Protein AF-M0BID2-F1 (afdb_monomer_lite)

pLDDT: mean 70.51, std 19.95, range [35.34, 98.06]

Radius of gyration: 43.82 Å; chains: 1; bounding box: 91×120×108 Å

Structure (mmCIF, N/CA/C/O backbone):
data_AF-M0BID2-F1
#
_entry.id   AF-M0BID2-F1
#
loop_
_atom_site.group_PDB
_atom_site.id
_atom_site.type_symbol
_atom_site.label_atom_id
_atom_site.label_alt_id
_atom_site.label_comp_id
_atom_site.label_asym_id
_atom_site.label_entity_id
_atom_site.label_seq_id
_atom_site.pdbx_PDB_ins_code
_atom_site.Cartn_x
_atom_site.Cartn_y
_atom_site.Cartn_z
_atom_site.occupancy
_atom_site.B_iso_or_equiv
_atom_site.auth_seq_id
_atom_site.auth_comp_id
_atom_site.auth_asym_id
_atom_site.auth_atom_id
_atom_site.pdbx_PDB_model_num
ATOM 1 N N . MET A 1 1 ? 35.510 68.808 -9.734 1.00 47.75 1 MET A N 1
ATOM 2 C CA . MET A 1 1 ? 35.632 67.516 -10.436 1.00 47.75 1 MET A CA 1
ATOM 3 C C . MET A 1 1 ? 36.084 66.518 -9.390 1.00 47.75 1 MET A C 1
ATOM 5 O O . MET A 1 1 ? 37.238 66.590 -9.010 1.00 47.75 1 MET A O 1
ATOM 9 N N . GLY A 1 2 ? 35.240 65.717 -8.760 1.00 48.75 2 GLY A N 1
ATOM 10 C CA . GLY A 1 2 ? 33.961 65.147 -9.177 1.00 48.75 2 GLY A CA 1
ATOM 11 C C . GLY A 1 2 ? 34.087 63.667 -8.838 1.00 48.75 2 GLY A C 1
ATOM 12 O O . GLY A 1 2 ? 34.659 62.927 -9.632 1.00 48.75 2 GLY A O 1
ATOM 13 N N . ASP A 1 3 ? 33.707 63.317 -7.610 1.00 59.09 3 ASP A N 1
ATOM 14 C CA . ASP A 1 3 ? 33.754 61.959 -7.073 1.00 59.09 3 ASP A CA 1
ATOM 15 C C . ASP A 1 3 ? 32.914 61.016 -7.947 1.00 59.09 3 ASP A C 1
ATOM 17 O O . ASP A 1 3 ? 31.824 61.408 -8.371 1.00 59.09 3 ASP A O 1
ATOM 21 N N . PRO A 1 4 ? 33.378 59.794 -8.257 1.00 65.88 4 PRO A N 1
ATOM 22 C CA . PRO A 1 4 ? 32.506 58.796 -8.843 1.00 65.88 4 PRO A CA 1
ATOM 23 C C . PRO A 1 4 ? 31.550 58.281 -7.767 1.00 65.88 4 PRO A C 1
ATOM 25 O O . PRO A 1 4 ? 31.947 57.633 -6.797 1.00 65.88 4 PRO A O 1
ATOM 28 N N . ASP A 1 5 ? 30.286 58.622 -7.985 1.00 55.34 5 ASP A N 1
ATOM 29 C CA . ASP A 1 5 ? 29.122 58.218 -7.225 1.00 55.34 5 ASP A CA 1
ATOM 30 C C . ASP A 1 5 ? 29.084 56.716 -6.933 1.00 55.34 5 ASP A C 1
ATOM 32 O O . ASP A 1 5 ? 29.178 55.852 -7.810 1.00 55.34 5 ASP A O 1
ATOM 36 N N . SER A 1 6 ? 28.842 56.449 -5.655 1.00 53.69 6 SER A N 1
ATOM 37 C CA . SER A 1 6 ? 28.082 55.323 -5.142 1.00 53.69 6 SER A CA 1
ATOM 38 C C . SER A 1 6 ? 26.920 54.974 -6.073 1.00 53.69 6 SER A C 1
ATOM 40 O O . SER A 1 6 ? 25.898 55.656 -6.061 1.00 53.69 6 SER A O 1
ATOM 42 N N . ASN A 1 7 ? 27.031 53.882 -6.831 1.00 48.03 7 ASN A N 1
ATOM 43 C CA . ASN A 1 7 ? 25.852 53.265 -7.425 1.00 48.03 7 ASN A CA 1
ATOM 44 C C . ASN A 1 7 ? 25.410 52.083 -6.567 1.00 48.03 7 ASN A C 1
ATOM 46 O O . ASN A 1 7 ? 25.801 50.930 -6.751 1.00 48.03 7 ASN A O 1
ATOM 50 N N . SER A 1 8 ? 24.602 52.441 -5.577 1.00 50.88 8 SER A N 1
ATOM 51 C CA . SER A 1 8 ? 23.722 51.577 -4.814 1.00 50.88 8 SER A CA 1
ATOM 52 C C . SER A 1 8 ? 22.682 50.942 -5.739 1.00 50.88 8 SER A C 1
ATOM 54 O O . SER A 1 8 ? 21.563 51.437 -5.851 1.00 50.88 8 SER A O 1
ATOM 56 N N . ASN A 1 9 ? 23.024 49.822 -6.372 1.00 46.06 9 ASN A N 1
ATOM 57 C CA . ASN A 1 9 ? 22.011 48.907 -6.892 1.00 46.06 9 ASN A CA 1
ATOM 58 C C . ASN A 1 9 ? 21.594 47.960 -5.769 1.00 46.06 9 ASN A C 1
ATOM 60 O O . ASN A 1 9 ? 22.015 46.809 -5.686 1.00 46.06 9 ASN A O 1
ATOM 64 N N . ALA A 1 10 ? 20.757 48.504 -4.886 1.00 48.69 10 ALA A N 1
ATOM 65 C CA . ALA A 1 10 ? 19.809 47.731 -4.108 1.00 48.69 10 ALA A CA 1
ATOM 66 C C . ALA A 1 10 ? 18.737 47.215 -5.078 1.00 48.69 10 ALA A C 1
ATOM 68 O O . ALA A 1 10 ? 17.671 47.815 -5.210 1.00 48.69 10 ALA A O 1
ATOM 69 N N . ASP A 1 11 ? 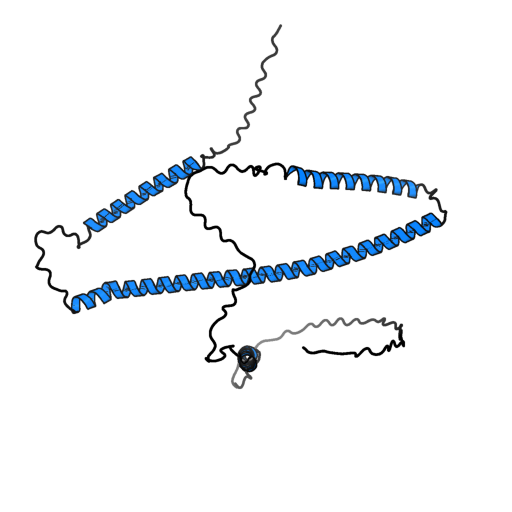19.042 46.134 -5.799 1.00 43.19 11 ASP A N 1
ATOM 70 C CA . ASP A 1 11 ? 17.991 45.379 -6.467 1.00 43.19 11 ASP A CA 1
ATOM 71 C C . ASP A 1 11 ? 17.292 44.523 -5.416 1.00 43.19 11 ASP A C 1
ATOM 73 O O . ASP A 1 11 ? 17.837 43.585 -4.825 1.00 43.19 11 ASP A O 1
ATOM 77 N N . SER A 1 12 ? 16.079 44.964 -5.130 1.00 45.56 12 SER A N 1
ATOM 78 C CA . SER A 1 12 ? 15.152 44.356 -4.207 1.00 45.56 12 SER A CA 1
ATOM 79 C C . SER A 1 12 ? 14.603 43.097 -4.865 1.00 45.56 12 SER A C 1
ATOM 81 O O . SER A 1 12 ? 13.491 43.093 -5.389 1.00 45.56 12 SER A O 1
ATOM 83 N N . SER A 1 13 ? 15.355 41.998 -4.784 1.00 41.47 13 SER A N 1
ATOM 84 C CA . SER A 1 13 ? 14.756 40.668 -4.877 1.00 41.47 13 SER A CA 1
ATOM 85 C C . SER A 1 13 ? 13.949 40.426 -3.600 1.00 41.47 13 SER A C 1
ATOM 87 O O . SER A 1 13 ? 14.356 39.748 -2.661 1.00 41.47 13 SER A O 1
ATOM 89 N N . SER A 1 14 ? 12.765 41.039 -3.549 1.00 41.25 14 SER A N 1
ATOM 90 C CA . SER A 1 14 ? 11.708 40.681 -2.611 1.00 41.25 14 SER A CA 1
ATOM 91 C C . SER A 1 14 ? 11.145 39.328 -3.053 1.00 41.25 14 SER A C 1
ATOM 93 O O . SER A 1 14 ? 10.041 39.208 -3.574 1.00 41.25 14 SER A O 1
ATOM 95 N N . GLY A 1 15 ? 11.968 38.290 -2.902 1.00 41.06 15 GLY A N 1
ATOM 96 C CA . GLY A 1 15 ? 11.479 36.938 -2.759 1.00 41.06 15 GLY A CA 1
ATOM 97 C C . GLY A 1 15 ? 10.698 36.929 -1.460 1.00 41.06 15 GLY A C 1
ATOM 98 O O . GLY A 1 15 ? 11.277 37.048 -0.383 1.00 41.06 15 GLY A O 1
ATOM 99 N N . SER A 1 16 ? 9.376 36.849 -1.576 1.00 42.34 16 SER A N 1
ATOM 100 C CA . SER A 1 16 ? 8.472 36.498 -0.489 1.00 42.34 16 SER A CA 1
ATOM 101 C C . SER A 1 16 ? 8.815 35.075 -0.031 1.00 42.34 16 SER A C 1
ATOM 103 O O . SER A 1 16 ? 8.146 34.103 -0.362 1.00 42.34 16 SER A O 1
ATOM 105 N N . GLY A 1 17 ? 9.937 34.941 0.672 1.00 45.16 17 GLY A N 1
ATOM 106 C CA . GLY A 1 17 ? 10.181 33.829 1.560 1.00 45.16 17 GLY A CA 1
ATOM 107 C C . GLY A 1 17 ? 9.286 34.083 2.753 1.00 45.16 17 GLY A C 1
ATOM 108 O O . GLY A 1 17 ? 9.551 34.993 3.539 1.00 45.16 17 GLY A O 1
ATOM 109 N N . ALA A 1 18 ? 8.196 33.323 2.853 1.00 56.16 18 ALA A N 1
ATOM 110 C CA . ALA A 1 18 ? 7.528 33.127 4.128 1.00 56.16 18 ALA A CA 1
ATOM 111 C C . ALA A 1 18 ? 8.614 32.937 5.204 1.00 56.16 18 ALA A C 1
ATOM 113 O O . ALA A 1 18 ? 9.602 32.249 4.907 1.00 56.16 18 ALA A O 1
ATOM 114 N N . PRO A 1 19 ? 8.495 33.551 6.399 1.00 58.88 19 PRO A N 1
ATOM 115 C CA . PRO A 1 19 ? 9.372 33.170 7.491 1.00 58.88 19 PRO A CA 1
ATOM 116 C C . PRO A 1 19 ? 9.226 31.657 7.603 1.00 58.88 19 PRO A C 1
ATOM 118 O O . PRO A 1 19 ? 8.131 31.147 7.835 1.00 58.88 19 PRO A O 1
ATOM 121 N N . ARG A 1 20 ? 10.300 30.932 7.288 1.00 55.47 20 ARG A N 1
ATOM 122 C CA . ARG A 1 20 ? 10.398 29.533 7.663 1.00 55.47 20 ARG A CA 1
ATOM 123 C C . ARG A 1 20 ? 10.482 29.623 9.174 1.00 55.47 20 ARG A C 1
ATOM 125 O O . ARG A 1 20 ? 11.555 29.929 9.681 1.00 55.47 20 ARG A O 1
ATOM 132 N N . SER A 1 21 ? 9.331 29.553 9.842 1.00 63.50 21 SER A N 1
ATOM 133 C CA . SER A 1 21 ? 9.290 29.352 11.280 1.00 63.50 21 SER A CA 1
ATOM 134 C C . SER A 1 21 ? 10.258 28.218 11.560 1.00 63.50 21 SER A C 1
ATOM 136 O O . SER A 1 21 ? 10.228 27.197 10.861 1.00 63.50 21 SER A O 1
ATOM 138 N N . ASP A 1 22 ? 11.194 28.442 12.477 1.00 74.12 22 ASP A N 1
ATOM 139 C CA . ASP A 1 22 ? 12.110 27.380 12.844 1.00 74.12 22 ASP A CA 1
ATOM 140 C C . ASP A 1 22 ? 11.248 26.186 13.283 1.00 74.12 22 ASP A C 1
ATOM 142 O O . ASP A 1 22 ? 10.280 26.377 14.029 1.00 74.12 22 ASP A O 1
ATOM 146 N N . PRO A 1 23 ? 11.538 24.962 12.814 1.00 74.69 23 PRO A N 1
ATOM 147 C CA . PRO A 1 23 ? 10.722 23.791 13.138 1.00 74.69 23 PRO A CA 1
ATOM 148 C C . PRO A 1 23 ? 10.583 23.593 14.657 1.00 74.69 23 PRO A C 1
ATOM 150 O O . PRO A 1 23 ? 9.583 23.054 15.128 1.00 74.69 23 PRO A O 1
ATOM 153 N N . ASP A 1 24 ? 11.547 24.103 15.425 1.00 77.12 24 ASP A N 1
ATOM 154 C CA . ASP A 1 24 ? 11.538 24.127 16.884 1.00 77.12 24 ASP A CA 1
ATOM 155 C C . ASP A 1 24 ? 10.507 25.110 17.475 1.00 77.12 24 ASP A C 1
ATOM 157 O O . ASP A 1 24 ? 9.926 24.828 18.524 1.00 77.12 24 ASP A O 1
ATOM 161 N N . GLU A 1 25 ? 10.233 26.245 16.822 1.00 82.62 25 GLU A N 1
ATOM 162 C CA . GLU A 1 25 ? 9.224 27.225 17.254 1.00 82.62 25 GLU A CA 1
ATOM 163 C C . GLU A 1 25 ? 7.801 26.740 16.939 1.00 82.62 25 GLU A C 1
ATOM 165 O O . GLU A 1 25 ? 6.896 26.867 17.774 1.00 82.62 25 GLU A O 1
ATOM 170 N N . ASP A 1 26 ? 7.615 26.098 15.784 1.00 80.62 26 ASP A N 1
ATOM 171 C CA . ASP A 1 26 ? 6.353 25.447 15.421 1.00 80.62 26 ASP A CA 1
ATOM 172 C C . ASP A 1 26 ? 6.059 24.261 16.354 1.00 80.62 26 ASP A C 1
ATOM 174 O O . ASP A 1 26 ? 4.939 24.120 16.854 1.00 80.62 26 ASP A O 1
ATOM 178 N N . LEU A 1 27 ? 7.076 23.453 16.683 1.00 84.50 27 LEU A N 1
ATOM 179 C CA . LEU A 1 27 ? 6.959 22.371 17.661 1.00 84.50 27 LEU A CA 1
ATOM 180 C C . LEU A 1 27 ? 6.650 22.909 19.064 1.00 84.50 27 LEU A C 1
ATOM 182 O O . LEU A 1 27 ? 5.758 22.394 19.739 1.00 84.50 27 LEU A O 1
ATOM 186 N N . ALA A 1 28 ? 7.338 23.963 19.509 1.00 89.06 28 ALA A N 1
ATOM 187 C CA . ALA A 1 28 ? 7.071 24.588 20.802 1.00 89.06 28 ALA A CA 1
ATOM 188 C C . ALA A 1 28 ? 5.641 25.149 20.886 1.00 89.06 28 ALA A C 1
ATOM 190 O O . ALA A 1 28 ? 4.999 25.066 21.938 1.00 89.06 28 ALA A O 1
ATOM 191 N N . THR A 1 29 ? 5.125 25.682 19.777 1.00 90.50 29 THR A N 1
ATOM 192 C CA . THR A 1 29 ? 3.750 26.181 19.668 1.00 90.50 29 THR A CA 1
ATOM 193 C C . THR A 1 29 ? 2.740 25.037 19.725 1.00 90.50 29 THR A C 1
ATOM 195 O O . THR A 1 29 ? 1.824 25.087 20.547 1.00 90.50 29 THR A O 1
ATOM 198 N N . ALA A 1 30 ? 2.954 23.965 18.958 1.00 87.38 30 ALA A N 1
ATOM 199 C CA . ALA A 1 30 ? 2.098 22.779 18.970 1.00 87.38 30 ALA A CA 1
ATOM 200 C C . ALA A 1 30 ? 2.069 22.089 20.347 1.00 87.38 30 ALA A C 1
ATOM 202 O O . ALA A 1 30 ? 1.015 21.664 20.817 1.00 87.38 30 ALA A O 1
ATOM 203 N N . VAL A 1 31 ? 3.209 22.021 21.042 1.00 94.25 31 VAL A N 1
ATOM 204 C CA . VAL A 1 31 ? 3.293 21.464 22.403 1.00 94.25 31 VAL A CA 1
ATOM 205 C C . VAL A 1 31 ? 2.557 22.344 23.414 1.00 94.25 31 VAL A C 1
ATOM 207 O O . VAL A 1 31 ? 1.898 21.823 24.319 1.00 94.25 31 VAL A O 1
ATOM 210 N N . ARG A 1 32 ? 2.631 23.673 23.276 1.00 93.81 32 ARG A N 1
ATOM 211 C CA . ARG A 1 32 ? 1.887 24.598 24.140 1.00 93.81 32 ARG A CA 1
ATOM 212 C C . ARG A 1 32 ? 0.380 24.464 23.924 1.00 93.81 32 ARG A C 1
ATOM 214 O O . ARG A 1 32 ? -0.349 24.353 24.902 1.00 93.81 32 ARG A O 1
ATOM 221 N N . GLU A 1 33 ? -0.066 24.384 22.675 1.00 94.06 33 GLU A N 1
ATOM 222 C CA . GLU A 1 33 ? -1.474 24.159 22.328 1.00 94.06 33 GLU A CA 1
ATOM 223 C C . GLU A 1 33 ? -1.979 22.795 22.830 1.00 94.06 33 GLU A C 1
ATOM 225 O O . GLU A 1 33 ? -3.068 22.691 23.397 1.00 94.06 33 GLU A O 1
ATOM 230 N N . LEU A 1 34 ? -1.160 21.746 22.722 1.00 93.12 34 LEU A N 1
ATOM 231 C CA . LEU A 1 34 ? -1.483 20.436 23.286 1.00 93.12 34 LEU A CA 1
ATOM 232 C C . LEU A 1 34 ? -1.582 20.482 24.819 1.00 93.12 34 LEU A C 1
ATOM 234 O O . LEU A 1 34 ? -2.456 19.857 25.413 1.00 93.12 34 LEU A O 1
ATOM 238 N N . THR A 1 35 ? -0.702 21.232 25.477 1.00 95.25 35 THR A N 1
ATOM 239 C CA . THR A 1 35 ? -0.739 21.374 26.938 1.00 95.25 35 THR A CA 1
ATOM 240 C C . THR A 1 35 ? -1.992 22.130 27.383 1.00 95.25 35 THR A C 1
ATOM 242 O O . THR A 1 35 ? -2.660 21.690 28.318 1.00 95.25 35 THR A O 1
ATOM 245 N N . ASP A 1 36 ? -2.358 23.204 26.678 1.00 96.12 36 ASP A N 1
ATOM 246 C CA . ASP A 1 36 ? -3.576 23.974 26.950 1.00 96.12 36 ASP A CA 1
ATOM 247 C C . ASP A 1 36 ? -4.841 23.139 26.713 1.00 96.12 36 ASP A C 1
ATOM 249 O O . ASP A 1 36 ? -5.760 23.156 27.533 1.00 96.12 36 ASP A O 1
ATOM 253 N N . THR A 1 37 ? -4.888 22.351 25.636 1.00 95.12 37 THR A N 1
ATOM 254 C CA . THR A 1 37 ? -6.024 21.455 25.361 1.00 95.12 37 THR A CA 1
ATOM 255 C C . THR A 1 37 ? -6.126 20.320 26.377 1.00 95.12 37 THR A C 1
ATOM 257 O O . THR A 1 37 ? -7.229 19.995 26.811 1.00 95.12 37 THR A O 1
ATOM 260 N N . ILE A 1 38 ? -5.005 19.749 26.828 1.00 95.44 38 ILE A N 1
ATOM 261 C CA . ILE A 1 38 ? -5.004 18.751 27.907 1.00 95.44 38 ILE A CA 1
ATOM 262 C C . ILE A 1 38 ? -5.485 19.368 29.224 1.00 95.44 38 ILE A C 1
ATOM 264 O O . ILE A 1 38 ? -6.250 18.724 29.941 1.00 95.44 38 ILE A O 1
ATOM 268 N N . GLU A 1 39 ? -5.072 20.590 29.559 1.00 93.94 39 GLU A N 1
ATOM 269 C CA . GLU A 1 39 ? -5.521 21.259 30.784 1.00 93.94 39 GLU A CA 1
ATOM 270 C C . GLU A 1 39 ? -7.015 21.606 30.719 1.00 93.94 39 GLU A C 1
ATOM 272 O O . GLU A 1 39 ? -7.742 21.386 31.689 1.00 93.94 39 GLU A O 1
ATOM 277 N N . LEU A 1 40 ? -7.502 22.038 29.552 1.00 94.94 40 LEU A N 1
ATOM 278 C CA . LEU A 1 40 ? -8.925 22.255 29.298 1.00 94.94 40 LEU A CA 1
ATOM 279 C C . LEU A 1 40 ? -9.730 20.957 29.471 1.00 94.94 40 LEU A C 1
ATOM 281 O O . LEU A 1 40 ? -10.716 20.939 30.206 1.00 94.94 40 LEU A O 1
ATOM 285 N N . LEU A 1 41 ? -9.274 19.855 28.866 1.00 91.94 41 LEU A N 1
ATOM 286 C CA . LEU A 1 41 ? -9.918 18.544 28.990 1.00 91.94 41 LEU A CA 1
ATOM 287 C C . LEU A 1 41 ? -9.857 18.002 30.424 1.00 91.94 41 LEU A C 1
ATOM 289 O O . LEU A 1 41 ? -10.811 17.384 30.891 1.00 91.94 41 LEU A O 1
ATOM 293 N N . ARG A 1 42 ? -8.769 18.249 31.164 1.00 87.69 42 ARG A N 1
ATOM 294 C CA . ARG A 1 42 ? -8.671 17.909 32.594 1.00 87.69 42 ARG A CA 1
ATOM 295 C C . ARG A 1 42 ? -9.640 18.718 33.438 1.00 87.69 42 ARG A C 1
ATOM 297 O O . ARG A 1 42 ? -10.218 18.172 34.375 1.00 87.69 42 ARG A O 1
ATOM 304 N N . GLN A 1 43 ? -9.814 19.998 33.130 1.00 91.00 43 GLN A N 1
ATOM 305 C CA . GLN A 1 43 ? -10.746 20.863 33.838 1.00 91.00 43 GLN A CA 1
ATOM 306 C C . GLN A 1 43 ? -12.196 20.445 33.572 1.00 91.00 43 GLN A C 1
ATOM 308 O O . GLN A 1 43 ? -12.977 20.340 34.517 1.00 91.00 43 GLN A O 1
ATOM 313 N N . GLU A 1 44 ? -12.523 20.109 32.325 1.00 88.12 44 GLU A N 1
ATOM 314 C CA . GLU A 1 44 ? -13.825 19.564 31.938 1.00 88.12 44 GLU A CA 1
ATOM 315 C C . GLU A 1 44 ? -14.089 18.204 32.602 1.00 88.12 44 GLU A C 1
ATOM 317 O O . GLU A 1 44 ? -15.157 17.984 33.178 1.00 88.12 44 GLU A O 1
ATOM 322 N N . LEU A 1 45 ? -13.088 17.318 32.629 1.00 84.50 45 LEU A N 1
ATOM 323 C CA . LEU A 1 45 ? -13.187 16.034 33.318 1.00 84.50 45 LEU A CA 1
ATOM 324 C C . LEU A 1 45 ? -13.374 16.225 34.832 1.00 84.50 45 LEU A C 1
ATOM 326 O O . LEU A 1 45 ? -14.270 15.620 35.416 1.00 84.50 45 LEU A O 1
ATOM 330 N N . ALA A 1 46 ? -12.614 17.119 35.468 1.00 77.62 46 ALA A N 1
ATOM 331 C CA . ALA A 1 46 ? -12.751 17.424 36.892 1.00 77.62 46 ALA A CA 1
ATOM 332 C C . ALA A 1 46 ? -14.110 18.061 37.230 1.00 77.62 46 ALA A C 1
ATOM 334 O O . ALA A 1 46 ? -14.654 17.831 38.314 1.00 77.62 46 ALA A O 1
ATOM 335 N N . GLU A 1 47 ? -14.681 18.858 36.327 1.00 80.19 47 GLU A N 1
ATOM 336 C CA . GLU A 1 47 ? -16.032 19.396 36.477 1.00 80.19 47 GLU A CA 1
ATOM 337 C C . GLU A 1 47 ? -17.092 18.300 36.308 1.00 80.19 47 GLU A C 1
ATOM 339 O O . GLU A 1 47 ? -18.022 18.225 37.117 1.00 80.19 47 GLU A O 1
ATOM 344 N N . SER A 1 48 ? -16.912 17.391 35.345 1.00 71.00 48 SER A N 1
ATOM 345 C CA . SER A 1 48 ? -17.776 16.221 35.152 1.00 71.00 48 SER A CA 1
ATOM 346 C C . SER A 1 48 ? -17.754 15.278 36.362 1.00 71.00 48 SER A C 1
ATOM 348 O O . SER A 1 48 ? -18.798 14.785 36.782 1.00 71.00 48 SER A O 1
ATOM 350 N N . GLU A 1 49 ? -16.601 15.112 37.012 1.00 68.81 49 GLU A N 1
ATOM 351 C CA . GLU A 1 49 ? -16.436 14.281 38.205 1.00 68.81 49 GLU A CA 1
ATOM 352 C C . GLU A 1 49 ? -17.053 14.942 39.449 1.00 68.81 49 GLU A C 1
ATOM 354 O O . GLU A 1 49 ? -17.667 14.274 40.283 1.00 68.81 49 GLU A O 1
ATOM 359 N N . ARG A 1 50 ? -17.002 16.279 39.539 1.00 66.25 50 ARG A N 1
ATOM 360 C CA . ARG A 1 50 ? -17.731 17.051 40.563 1.00 66.25 50 ARG A CA 1
ATOM 361 C C . ARG A 1 50 ? -19.245 17.025 40.357 1.00 66.25 50 ARG A C 1
ATOM 363 O O . ARG A 1 50 ? -19.980 17.093 41.341 1.00 66.25 50 ARG A O 1
ATOM 370 N N . ARG A 1 51 ? -19.709 16.950 39.105 1.00 60.78 51 ARG A N 1
ATOM 371 C CA . ARG A 1 51 ? -21.130 16.820 38.737 1.00 60.78 51 ARG A CA 1
ATOM 372 C C . ARG A 1 51 ? -21.627 15.387 38.675 1.00 60.78 51 ARG A C 1
ATOM 374 O O . ARG A 1 51 ? -22.838 15.185 38.588 1.00 60.78 51 ARG A O 1
ATOM 381 N N . SER A 1 52 ? -20.726 14.414 38.763 1.00 51.91 52 SER A N 1
ATOM 382 C CA . SER A 1 52 ? -21.090 13.015 38.880 1.00 51.91 52 SER A CA 1
ATOM 383 C C . SER A 1 52 ? -21.972 12.842 40.121 1.00 51.91 52 SER A C 1
ATOM 385 O O . SER A 1 52 ? -21.571 13.241 41.222 1.00 51.91 52 SER A O 1
ATOM 387 N N . PRO A 1 53 ? -23.159 12.221 39.994 1.00 55.84 53 PRO A N 1
ATOM 388 C CA . PRO A 1 53 ? -24.044 11.941 41.126 1.00 55.84 53 PRO A CA 1
ATOM 389 C C . PRO A 1 53 ? -23.413 10.992 42.166 1.00 55.84 53 PRO A C 1
ATOM 391 O O . PRO A 1 53 ? -24.024 10.709 43.194 1.00 55.84 53 PRO A O 1
ATOM 394 N N . PHE A 1 54 ? -22.184 10.525 41.919 1.00 52.22 54 PHE A N 1
ATOM 395 C CA . PHE A 1 54 ? -21.391 9.657 42.782 1.00 52.22 54 PHE A CA 1
ATOM 396 C C . PHE A 1 54 ? -20.304 10.379 43.602 1.00 52.22 54 PHE A C 1
ATOM 398 O O . PHE A 1 54 ? -19.551 9.712 44.314 1.00 52.22 54 PHE A O 1
ATOM 405 N N . SER A 1 55 ? -20.212 11.716 43.563 1.00 48.66 55 SER A N 1
ATOM 406 C CA . SER A 1 55 ? -19.259 12.461 44.403 1.00 48.66 55 SER A CA 1
ATOM 407 C C . SER A 1 55 ? -19.566 12.273 45.907 1.00 48.66 55 SER A C 1
ATOM 409 O O . SER A 1 55 ? -20.668 12.603 46.358 1.00 48.66 55 SER A O 1
ATOM 411 N N . PRO A 1 56 ? -18.629 11.758 46.736 1.00 49.41 56 PRO A N 1
ATOM 412 C CA . PRO A 1 56 ? -18.875 11.406 48.136 1.00 49.41 56 PRO A CA 1
ATOM 413 C C . PRO A 1 56 ? -18.802 12.619 49.082 1.00 49.41 56 PRO A C 1
ATOM 415 O O . PRO A 1 56 ? -18.235 12.540 50.170 1.00 49.41 56 PRO A O 1
ATOM 418 N N . ALA A 1 57 ? -19.394 13.749 48.699 1.00 52.69 57 ALA A N 1
ATOM 419 C CA . ALA A 1 57 ? -19.563 14.913 49.565 1.00 52.69 57 ALA A CA 1
ATOM 420 C C . ALA A 1 57 ? -20.990 14.941 50.139 1.00 52.69 57 ALA A C 1
ATOM 422 O O . ALA A 1 57 ? -21.803 15.806 49.828 1.00 52.69 57 ALA A O 1
ATOM 423 N N . SER A 1 58 ? -21.324 13.957 50.975 1.00 53.59 58 SER A N 1
ATOM 424 C CA . SER A 1 58 ? -22.538 13.992 51.799 1.00 53.59 58 SER A CA 1
ATOM 425 C C . SER A 1 58 ? -22.290 13.327 53.155 1.00 53.59 58 SER A C 1
ATOM 427 O O . SER A 1 58 ? -21.939 12.145 53.202 1.00 53.59 58 SER A O 1
ATOM 429 N N . PRO A 1 59 ? -22.486 14.041 54.280 1.00 55.31 59 PRO A N 1
ATOM 430 C CA . PRO A 1 59 ? -22.369 13.476 55.616 1.00 55.31 59 PRO A CA 1
ATOM 431 C C . PRO A 1 59 ? -23.656 12.718 55.973 1.00 55.31 59 PRO A C 1
ATOM 433 O O . PRO A 1 59 ? -24.445 13.157 56.802 1.00 55.31 59 PRO A O 1
ATOM 436 N N . SER A 1 60 ? -23.904 11.593 55.302 1.00 56.75 60 SER A N 1
ATOM 437 C CA . SER A 1 60 ? -24.834 10.533 55.729 1.00 56.75 60 SER A CA 1
ATOM 438 C C . SER A 1 60 ? -24.726 9.357 54.766 1.00 56.75 60 SER A C 1
ATOM 440 O O . SER A 1 60 ? -25.604 9.114 53.942 1.00 56.75 60 SER A O 1
ATOM 442 N N . ARG A 1 61 ? -23.618 8.615 54.848 1.00 60.00 61 ARG A N 1
ATOM 443 C CA . ARG A 1 61 ? -23.554 7.287 54.236 1.00 60.00 61 ARG A CA 1
ATOM 444 C C . ARG A 1 61 ? -24.420 6.347 55.086 1.00 60.00 61 ARG A C 1
ATOM 446 O O . ARG A 1 61 ? -24.094 6.165 56.262 1.00 60.00 61 ARG A O 1
ATOM 453 N N . PRO A 1 62 ? -25.496 5.744 54.550 1.00 65.75 62 PRO A N 1
ATOM 454 C CA . PRO A 1 62 ? -26.092 4.587 55.201 1.00 65.75 62 PRO A CA 1
ATOM 455 C C . PRO A 1 62 ? -25.023 3.486 55.322 1.00 65.75 62 PRO A C 1
ATOM 457 O O . PRO A 1 62 ? -24.078 3.464 54.525 1.00 65.75 62 PRO A O 1
ATOM 460 N N . PRO A 1 63 ? -25.118 2.595 56.326 1.00 65.94 63 PRO A N 1
ATOM 461 C CA . PRO A 1 63 ? -24.157 1.510 56.484 1.00 65.94 63 PRO A CA 1
ATOM 462 C C . PRO A 1 63 ? -24.054 0.750 55.163 1.00 65.94 63 PRO A C 1
ATOM 464 O O . PRO A 1 63 ? -25.089 0.409 54.588 1.00 65.94 63 PRO A O 1
ATOM 467 N N . LEU A 1 64 ? -22.820 0.534 54.690 1.00 66.94 64 LEU A N 1
ATOM 468 C CA . LEU A 1 64 ? -22.516 -0.208 53.468 1.00 66.94 64 LEU A CA 1
ATOM 469 C C . LEU A 1 64 ? -23.172 -1.585 53.577 1.00 66.94 64 LEU A C 1
ATOM 471 O O . LEU A 1 64 ? -22.644 -2.495 54.216 1.00 66.94 64 LEU A O 1
ATOM 475 N N . ARG A 1 65 ? -24.377 -1.710 53.021 1.00 74.94 65 ARG A N 1
ATOM 476 C CA . ARG A 1 65 ? -25.025 -3.001 52.875 1.00 74.94 65 ARG A CA 1
ATOM 477 C C . ARG A 1 65 ? -24.319 -3.716 51.733 1.00 74.94 65 ARG A C 1
ATOM 479 O O . ARG A 1 65 ? -24.028 -3.077 50.722 1.00 74.94 65 ARG A O 1
ATOM 486 N N . PRO A 1 66 ? -24.033 -5.016 51.887 1.00 79.38 66 PRO A N 1
ATOM 487 C CA . PRO A 1 66 ? -23.560 -5.802 50.765 1.00 79.38 66 PRO A CA 1
ATOM 488 C C . PRO A 1 66 ? -24.588 -5.697 49.627 1.00 79.38 66 PRO A C 1
ATOM 490 O O . PRO A 1 66 ? -25.792 -5.671 49.915 1.00 79.38 66 PRO A O 1
ATOM 493 N N . PRO A 1 67 ? -24.130 -5.601 48.369 1.00 75.50 67 PRO A N 1
ATOM 494 C CA . PRO A 1 67 ? -25.015 -5.441 47.228 1.00 75.50 67 PRO A CA 1
ATOM 495 C C . PRO A 1 67 ? -25.997 -6.606 47.174 1.00 75.50 67 PRO A C 1
ATOM 497 O O . PRO A 1 67 ? -25.642 -7.769 47.397 1.00 75.50 67 PRO A O 1
ATOM 500 N N . SER A 1 68 ? -27.255 -6.293 46.902 1.00 86.19 68 SER A N 1
ATOM 501 C CA . SER A 1 68 ? -28.258 -7.318 46.673 1.00 86.19 68 SER A CA 1
ATOM 502 C C . SER A 1 68 ? -27.977 -8.026 45.339 1.00 86.19 68 SER A C 1
ATOM 504 O O . SER A 1 68 ? -27.502 -7.400 44.390 1.00 86.19 68 SER A O 1
ATOM 506 N N . PRO A 1 69 ? -28.315 -9.320 45.196 1.00 83.94 69 PRO A N 1
ATOM 507 C CA . PRO A 1 69 ? -28.124 -10.046 43.937 1.00 83.94 69 PRO A CA 1
ATOM 508 C C . PRO A 1 69 ? -28.794 -9.369 42.729 1.00 83.94 69 PRO A C 1
ATOM 510 O O . PRO A 1 69 ? -28.327 -9.498 41.603 1.00 83.94 69 PRO A O 1
ATOM 513 N N . ARG A 1 70 ? -29.881 -8.618 42.964 1.00 81.81 70 ARG A N 1
ATOM 514 C CA . ARG A 1 70 ? -30.578 -7.847 41.926 1.00 81.81 70 ARG A CA 1
ATOM 515 C C . ARG A 1 70 ? -29.800 -6.611 41.480 1.00 81.81 70 ARG A C 1
ATOM 517 O O . ARG A 1 70 ? -29.856 -6.290 40.303 1.00 81.81 70 ARG A O 1
ATOM 524 N N . GLU A 1 71 ? -29.065 -5.957 42.376 1.00 83.81 71 GLU A N 1
ATOM 525 C CA . GLU A 1 71 ? -28.188 -4.830 42.020 1.00 83.81 71 GLU A CA 1
ATOM 526 C C . GLU A 1 71 ? -26.978 -5.301 41.202 1.00 83.81 71 GLU A C 1
ATOM 528 O O . GLU A 1 71 ? -26.556 -4.600 40.292 1.00 83.81 71 GLU A O 1
ATOM 533 N N . VAL A 1 72 ? -26.466 -6.513 41.451 1.00 84.88 72 VAL A N 1
ATOM 534 C CA . VAL A 1 72 ? -25.396 -7.111 40.626 1.00 84.88 72 VAL A CA 1
ATOM 535 C C . VAL A 1 72 ? -25.900 -7.454 39.218 1.00 84.88 72 VAL A C 1
ATOM 537 O O . VAL A 1 72 ? -25.203 -7.205 38.234 1.00 84.88 72 VAL A O 1
ATOM 540 N N . LEU A 1 73 ? -27.121 -7.988 39.102 1.00 85.06 73 LEU A N 1
ATOM 541 C CA . LEU A 1 73 ? -27.753 -8.231 37.800 1.00 85.06 73 LEU A CA 1
ATOM 542 C C . LEU A 1 73 ? -28.057 -6.925 37.052 1.00 85.06 73 LEU A C 1
ATOM 544 O O . LEU A 1 73 ? -27.791 -6.838 35.861 1.00 85.06 73 LEU A O 1
ATOM 548 N N . ALA A 1 74 ? -28.536 -5.893 37.749 1.00 85.25 74 ALA A N 1
ATOM 549 C CA . ALA A 1 74 ? -28.752 -4.578 37.148 1.00 85.25 74 ALA A CA 1
ATOM 550 C C . ALA A 1 74 ? -27.433 -3.947 36.667 1.00 85.25 74 ALA A C 1
ATOM 552 O O . ALA A 1 74 ? -27.370 -3.445 35.555 1.00 85.25 74 ALA A O 1
ATOM 553 N N . PHE A 1 75 ? -26.356 -4.045 37.453 1.00 87.38 75 PHE A N 1
ATOM 554 C CA . PHE A 1 75 ? -25.035 -3.540 37.063 1.00 87.38 75 PHE A CA 1
ATOM 555 C C . PHE A 1 75 ? -24.443 -4.282 35.858 1.00 87.38 75 PHE A C 1
ATOM 557 O O . PHE A 1 75 ? -23.783 -3.683 35.009 1.00 87.38 75 PHE A O 1
ATOM 564 N N . THR A 1 76 ? -24.645 -5.600 35.783 1.00 89.88 76 THR A N 1
ATOM 565 C CA . THR A 1 76 ? -24.154 -6.379 34.641 1.00 89.88 76 THR A CA 1
ATOM 566 C C . THR A 1 76 ? -24.904 -6.031 33.364 1.00 89.88 76 THR A C 1
ATOM 568 O O . THR A 1 76 ? -24.258 -5.879 32.334 1.00 89.88 76 THR A O 1
ATOM 571 N N . ASP A 1 77 ? -26.214 -5.821 33.444 1.00 91.50 77 ASP A N 1
ATOM 572 C CA . ASP A 1 77 ? -27.032 -5.369 32.316 1.00 91.50 77 ASP A CA 1
ATOM 573 C C . ASP A 1 77 ? -26.694 -3.931 31.884 1.00 91.50 77 ASP A C 1
ATOM 575 O O . ASP A 1 77 ? -26.512 -3.655 30.702 1.00 91.50 77 ASP A O 1
ATOM 579 N N . GLU A 1 78 ? -26.516 -3.020 32.846 1.00 92.88 78 GLU A N 1
ATOM 580 C CA . GLU A 1 78 ? -26.277 -1.599 32.571 1.00 92.88 78 GLU A CA 1
ATOM 581 C C . GLU A 1 78 ? -24.838 -1.301 32.118 1.00 92.88 78 GLU A C 1
ATOM 583 O O . GLU A 1 78 ? -24.627 -0.405 31.302 1.00 92.88 78 GLU A O 1
ATOM 588 N N . PHE A 1 79 ? -23.839 -2.049 32.605 1.00 93.88 79 PHE A N 1
ATOM 589 C CA . PHE A 1 79 ? -22.427 -1.709 32.376 1.00 93.88 79 PHE A CA 1
ATOM 590 C C . PHE A 1 79 ? -21.552 -2.873 31.914 1.00 93.88 79 PHE A C 1
ATOM 592 O O . PHE A 1 79 ? -20.762 -2.699 30.985 1.00 93.88 79 PHE A O 1
ATOM 599 N N . ALA A 1 80 ? -21.655 -4.056 32.531 1.00 93.00 80 ALA A N 1
ATOM 600 C CA . ALA A 1 80 ? -20.718 -5.142 32.221 1.00 93.00 80 ALA A CA 1
ATOM 601 C C . ALA A 1 80 ? -20.946 -5.737 30.824 1.00 93.00 80 ALA A C 1
ATOM 603 O O . ALA A 1 80 ? -19.984 -5.974 30.097 1.00 93.00 80 ALA A O 1
ATOM 604 N N . ILE A 1 81 ? -22.206 -5.956 30.441 1.00 93.88 81 ILE A N 1
ATOM 605 C CA . ILE A 1 81 ? -22.574 -6.477 29.124 1.00 93.88 81 ILE A CA 1
ATOM 606 C C . ILE A 1 81 ? -22.193 -5.464 28.030 1.00 93.88 81 ILE A C 1
ATOM 608 O O . ILE A 1 81 ? -21.456 -5.860 27.126 1.00 93.88 81 ILE A O 1
ATOM 612 N N . PRO A 1 82 ? -22.560 -4.165 28.109 1.00 92.62 82 PRO A N 1
ATOM 613 C CA . PRO A 1 82 ? -22.116 -3.174 27.126 1.00 92.62 82 PRO A CA 1
ATOM 614 C C . PRO A 1 82 ? -20.593 -3.060 27.003 1.00 92.62 82 PRO A C 1
ATOM 616 O O . PRO A 1 82 ? -20.065 -3.001 25.892 1.00 92.62 82 PRO A O 1
ATOM 619 N N . ALA A 1 83 ? -19.864 -3.080 28.122 1.00 94.19 83 ALA A N 1
ATOM 620 C CA . ALA A 1 83 ? -18.404 -3.046 28.099 1.00 94.19 83 ALA A CA 1
ATOM 621 C C . ALA A 1 83 ? -17.812 -4.293 27.422 1.00 94.19 83 ALA A C 1
ATOM 623 O O . ALA A 1 83 ? -16.892 -4.175 26.612 1.00 94.19 83 ALA A O 1
ATOM 624 N N . ALA A 1 84 ? -18.362 -5.479 27.703 1.00 95.00 84 ALA A N 1
ATOM 625 C CA . ALA A 1 84 ? -17.935 -6.720 27.065 1.00 95.00 84 ALA A CA 1
ATOM 626 C C . ALA A 1 84 ? -18.211 -6.712 25.553 1.00 95.00 84 ALA A C 1
ATOM 628 O O . ALA A 1 84 ? -17.334 -7.083 24.776 1.00 95.00 84 ALA A O 1
ATOM 629 N N . ILE A 1 85 ? -19.384 -6.233 25.125 1.00 95.31 85 ILE A N 1
ATOM 630 C CA . ILE A 1 85 ? -19.712 -6.049 23.703 1.00 95.31 85 ILE A CA 1
ATOM 631 C C . ILE A 1 85 ? -18.716 -5.084 23.051 1.00 95.31 85 ILE A C 1
ATOM 633 O O . ILE A 1 85 ? -18.166 -5.392 22.001 1.00 95.31 85 ILE A O 1
ATOM 637 N N . THR A 1 86 ? -18.405 -3.965 23.706 1.00 97.25 86 THR A N 1
ATOM 638 C CA . THR A 1 86 ? -17.457 -2.968 23.183 1.00 97.25 86 THR A CA 1
ATOM 639 C C . THR A 1 86 ? -16.049 -3.550 23.022 1.00 97.25 86 THR A C 1
ATOM 641 O O . THR A 1 86 ? -15.384 -3.320 22.010 1.00 97.25 86 THR A O 1
ATOM 644 N N . ALA A 1 87 ? -15.589 -4.345 23.992 1.00 95.56 87 ALA A N 1
ATOM 645 C CA . ALA A 1 87 ? -14.311 -5.047 23.902 1.00 95.56 87 ALA A CA 1
ATOM 646 C C . ALA A 1 87 ? -14.290 -6.045 22.731 1.00 95.56 87 ALA A C 1
ATOM 648 O O . ALA A 1 87 ? -13.303 -6.121 21.996 1.00 95.56 87 ALA A O 1
ATOM 649 N N . LEU A 1 88 ? -15.392 -6.770 22.516 1.00 96.50 88 LEU A N 1
ATOM 650 C CA . LEU A 1 88 ? -15.539 -7.686 21.387 1.00 96.50 88 LEU A CA 1
ATOM 651 C C . LEU A 1 88 ? -15.548 -6.939 20.048 1.00 96.50 88 LEU A C 1
ATOM 653 O O . LEU A 1 88 ? -14.798 -7.315 19.153 1.00 96.50 88 LEU A O 1
ATOM 657 N N . GLU A 1 89 ? -16.302 -5.852 19.903 1.00 96.81 89 GLU A N 1
ATOM 658 C CA . GLU A 1 89 ? -16.313 -5.043 18.676 1.00 96.81 89 GLU A CA 1
ATOM 659 C C . GLU A 1 89 ? -14.934 -4.457 18.357 1.00 96.81 89 GLU A C 1
ATOM 661 O O . GLU A 1 89 ? -14.506 -4.453 17.202 1.00 96.81 89 GLU A O 1
ATOM 666 N N . SER A 1 90 ? -14.206 -4.003 19.380 1.00 97.25 90 SER A N 1
ATOM 667 C CA . SER A 1 90 ? -12.826 -3.545 19.225 1.00 97.25 90 SER A CA 1
ATOM 668 C C . SER A 1 90 ? -11.914 -4.669 18.734 1.00 97.25 90 SER A C 1
ATOM 670 O O . SER A 1 90 ? -11.115 -4.447 17.823 1.00 97.25 90 SER A O 1
ATOM 672 N N . SER A 1 91 ? -12.072 -5.879 19.280 1.00 95.50 91 SER A N 1
ATOM 673 C CA . SER A 1 91 ? -11.309 -7.046 18.837 1.00 95.50 91 SER A CA 1
ATOM 674 C C . SER A 1 91 ? -11.609 -7.387 17.376 1.00 95.50 91 SER A C 1
ATOM 676 O O . SER A 1 91 ? -10.679 -7.531 16.586 1.00 95.50 91 SER A O 1
ATOM 678 N N . VAL A 1 92 ? -12.885 -7.396 16.975 1.00 98.06 92 VAL A N 1
ATOM 679 C CA . VAL A 1 92 ? -13.298 -7.656 15.589 1.00 98.06 92 VAL A CA 1
ATOM 680 C C . VAL A 1 92 ? -12.698 -6.615 14.647 1.00 98.06 92 VAL A C 1
ATOM 682 O O . VAL A 1 92 ? -12.079 -6.988 13.656 1.00 98.06 92 VAL A O 1
ATOM 685 N N . ARG A 1 93 ? -12.768 -5.321 14.986 1.00 94.56 93 ARG A N 1
ATOM 686 C CA . ARG A 1 93 ? -12.143 -4.262 14.175 1.00 94.56 93 ARG A CA 1
ATOM 687 C C . ARG A 1 93 ? -10.626 -4.416 14.070 1.00 94.56 93 ARG A C 1
ATOM 689 O O . ARG A 1 93 ? -10.063 -4.141 13.013 1.00 94.56 93 ARG A O 1
ATOM 696 N N . ALA A 1 94 ? -9.957 -4.853 15.137 1.00 96.56 94 ALA A N 1
ATOM 697 C CA . ALA A 1 94 ? -8.521 -5.125 15.104 1.00 96.56 94 ALA A CA 1
ATOM 698 C C . ALA A 1 94 ? -8.192 -6.305 14.172 1.00 96.56 94 ALA A C 1
ATOM 700 O O . ALA A 1 94 ? -7.256 -6.221 13.377 1.00 96.56 94 ALA A O 1
ATOM 701 N N . LEU A 1 95 ? -8.993 -7.373 14.217 1.00 97.31 95 LEU A N 1
ATOM 702 C CA . LEU A 1 95 ? -8.881 -8.522 13.316 1.00 97.31 95 LEU A CA 1
ATOM 703 C C . LEU A 1 95 ? -9.162 -8.141 11.853 1.00 97.31 95 LEU A C 1
ATOM 705 O O . LEU A 1 95 ? -8.422 -8.559 10.967 1.00 97.31 95 LEU A O 1
ATOM 709 N N . GLU A 1 96 ? -10.168 -7.312 11.581 1.00 96.38 96 GLU A N 1
ATOM 710 C CA . GLU A 1 96 ? -10.458 -6.797 10.235 1.00 96.38 96 GLU A CA 1
ATOM 711 C C . GLU A 1 96 ? -9.323 -5.912 9.703 1.00 96.38 96 GLU A C 1
ATOM 713 O O . GLU A 1 96 ? -8.915 -6.042 8.546 1.00 96.38 96 GLU A O 1
ATOM 718 N N . ALA A 1 97 ? -8.764 -5.040 10.547 1.00 95.38 97 ALA A N 1
ATOM 719 C CA . ALA A 1 97 ? -7.602 -4.233 10.190 1.00 95.38 97 ALA A CA 1
ATOM 720 C C . ALA A 1 97 ? -6.388 -5.118 9.871 1.00 95.38 97 ALA A C 1
ATOM 722 O O . ALA A 1 97 ? -5.685 -4.875 8.888 1.00 95.38 97 ALA A O 1
ATOM 723 N N . PHE A 1 98 ? -6.181 -6.184 10.646 1.00 94.06 98 PHE A N 1
ATOM 724 C CA . PHE A 1 98 ? -5.134 -7.165 10.389 1.00 94.06 98 PHE A CA 1
ATOM 725 C C . PHE A 1 98 ? -5.350 -7.912 9.065 1.00 94.06 98 PHE A C 1
ATOM 727 O O . PHE A 1 98 ? -4.429 -7.997 8.255 1.00 94.06 98 PHE A O 1
ATOM 734 N N . GLN A 1 99 ? -6.573 -8.373 8.782 1.00 94.94 99 GLN A N 1
ATOM 735 C CA . GLN A 1 99 ? -6.919 -8.989 7.493 1.00 94.94 99 GLN A CA 1
ATOM 736 C C . GLN A 1 99 ? -6.667 -8.033 6.324 1.00 94.94 99 GLN A C 1
ATOM 738 O O . GLN A 1 99 ? -6.120 -8.428 5.294 1.00 94.94 99 GLN A O 1
ATOM 743 N N . ARG A 1 100 ? -7.019 -6.753 6.483 1.00 92.06 100 ARG A N 1
ATOM 744 C CA . ARG A 1 100 ? -6.749 -5.724 5.477 1.00 92.06 100 ARG A CA 1
ATOM 745 C C . ARG A 1 100 ? -5.247 -5.506 5.273 1.00 92.06 100 ARG A C 1
ATOM 747 O O . ARG A 1 100 ? -4.820 -5.355 4.131 1.00 92.06 100 ARG A O 1
ATOM 754 N N . GLY A 1 101 ? -4.457 -5.559 6.344 1.00 94.69 101 GLY A N 1
ATOM 755 C CA . GLY A 1 101 ? -2.994 -5.541 6.287 1.00 94.69 101 GLY A CA 1
ATOM 756 C C . GLY A 1 101 ? -2.412 -6.737 5.525 1.00 94.69 101 GLY A C 1
ATOM 757 O O . GLY A 1 101 ? -1.581 -6.551 4.639 1.00 94.69 101 GLY A O 1
ATOM 758 N N . LEU A 1 102 ? -2.900 -7.955 5.786 1.00 93.38 102 LEU A N 1
ATOM 759 C CA . LEU A 1 102 ? -2.469 -9.157 5.060 1.00 93.38 102 LEU A CA 1
ATOM 760 C C . LEU A 1 102 ? -2.833 -9.109 3.570 1.00 93.38 102 LEU A C 1
ATOM 762 O O . LEU A 1 102 ? -2.021 -9.482 2.724 1.00 93.38 102 LEU A O 1
ATOM 766 N N . ASN A 1 103 ? -4.025 -8.612 3.232 1.00 91.69 103 ASN A N 1
ATOM 767 C CA . ASN A 1 103 ? -4.429 -8.423 1.837 1.00 91.69 103 ASN A CA 1
ATOM 768 C C . ASN A 1 103 ? -3.532 -7.412 1.111 1.00 91.69 103 ASN A C 1
ATOM 770 O O . ASN A 1 103 ? -3.183 -7.629 -0.052 1.00 91.69 103 ASN A O 1
ATOM 774 N N . LEU A 1 104 ? -3.114 -6.343 1.794 1.00 93.50 104 LEU A N 1
ATOM 775 C CA . LEU A 1 104 ? -2.171 -5.376 1.237 1.00 93.50 104 LEU A CA 1
ATOM 776 C C . LEU A 1 104 ? -0.811 -6.028 0.957 1.00 93.50 104 LEU A C 1
ATOM 778 O O . LEU A 1 104 ? -0.308 -5.905 -0.155 1.00 93.50 104 LEU A O 1
ATOM 782 N N . MET A 1 105 ? -0.269 -6.793 1.910 1.00 92.12 105 MET A N 1
ATOM 783 C CA . MET A 1 105 ? 0.998 -7.514 1.720 1.00 92.12 105 MET A CA 1
ATOM 784 C C . MET A 1 105 ? 0.926 -8.542 0.586 1.00 92.12 105 MET A C 1
ATOM 786 O O . MET A 1 105 ? 1.868 -8.678 -0.194 1.00 92.12 105 MET A O 1
ATOM 790 N N . ARG A 1 106 ? -0.196 -9.260 0.453 1.00 87.81 106 ARG A N 1
ATOM 791 C CA . ARG A 1 106 ? -0.402 -10.194 -0.663 1.00 87.81 106 ARG A CA 1
ATOM 792 C C . ARG A 1 106 ? -0.415 -9.463 -2.004 1.00 87.81 106 ARG A C 1
ATOM 794 O O . ARG A 1 106 ? 0.219 -9.926 -2.947 1.00 87.81 106 ARG A O 1
ATOM 801 N N . THR A 1 107 ? -1.096 -8.320 -2.066 1.00 90.06 107 THR A N 1
ATOM 802 C CA . THR A 1 107 ? -1.157 -7.479 -3.270 1.00 90.06 107 THR A CA 1
ATOM 803 C C . THR A 1 107 ? 0.222 -6.931 -3.634 1.00 90.06 107 THR A C 1
ATOM 805 O O . THR A 1 107 ? 0.607 -6.953 -4.798 1.00 90.06 107 THR A O 1
ATOM 808 N N . GLU A 1 108 ? 0.995 -6.484 -2.644 1.00 90.94 108 GLU A N 1
ATOM 809 C CA . GLU A 1 108 ? 2.370 -6.018 -2.839 1.00 90.94 108 GLU A CA 1
ATOM 810 C C . GLU A 1 108 ? 3.267 -7.131 -3.385 1.00 90.94 108 GLU A C 1
ATOM 812 O O . GLU A 1 108 ? 4.015 -6.915 -4.339 1.00 90.94 108 GLU A O 1
ATOM 817 N N . ARG A 1 109 ? 3.160 -8.342 -2.827 1.00 84.75 109 ARG A N 1
ATOM 818 C CA . ARG A 1 109 ? 3.929 -9.494 -3.301 1.00 84.75 109 ARG A CA 1
ATOM 819 C C . ARG A 1 109 ? 3.588 -9.842 -4.746 1.00 84.75 109 ARG A C 1
ATOM 821 O O . ARG A 1 109 ? 4.489 -9.972 -5.561 1.00 84.75 109 ARG A O 1
ATOM 828 N N . GLU A 1 110 ? 2.306 -9.872 -5.090 1.00 88.56 110 GLU A N 1
ATOM 829 C CA . GLU A 1 110 ? 1.867 -10.120 -6.465 1.00 88.56 110 GLU A CA 1
ATOM 830 C C . GLU A 1 110 ? 2.301 -9.001 -7.433 1.00 88.56 110 GLU A C 1
ATOM 832 O O . GLU A 1 110 ? 2.637 -9.253 -8.592 1.00 88.56 110 GLU A O 1
ATOM 837 N N . ALA A 1 111 ? 2.314 -7.742 -6.982 1.00 88.56 111 ALA A N 1
ATOM 838 C CA . ALA A 1 111 ? 2.846 -6.627 -7.762 1.00 88.56 111 ALA A CA 1
ATOM 839 C C . ALA A 1 111 ? 4.358 -6.776 -7.995 1.00 88.56 111 ALA A C 1
ATOM 841 O O . ALA A 1 111 ? 4.829 -6.560 -9.113 1.00 88.56 111 ALA A O 1
ATOM 842 N N . ARG A 1 112 ? 5.107 -7.199 -6.972 1.00 88.50 112 ARG A N 1
ATOM 843 C CA . ARG A 1 112 ? 6.546 -7.469 -7.062 1.00 88.50 112 ARG A CA 1
ATOM 844 C C . ARG A 1 112 ? 6.854 -8.636 -7.994 1.00 88.50 112 ARG A C 1
ATOM 846 O O . ARG A 1 112 ? 7.767 -8.516 -8.804 1.00 88.50 112 ARG A O 1
ATOM 853 N N . ASP A 1 113 ? 6.083 -9.715 -7.928 1.00 90.25 113 ASP A N 1
ATOM 854 C CA . ASP A 1 113 ? 6.262 -10.881 -8.797 1.00 90.25 113 ASP A CA 1
ATOM 855 C C . ASP A 1 113 ? 6.013 -10.506 -10.268 1.00 90.25 113 ASP A C 1
ATOM 857 O O . ASP A 1 113 ? 6.833 -10.813 -11.136 1.00 90.25 113 ASP A O 1
ATOM 861 N N . ARG A 1 114 ? 4.953 -9.730 -10.558 1.00 86.75 114 ARG A N 1
ATOM 862 C CA . ARG A 1 114 ? 4.727 -9.180 -11.910 1.00 86.75 114 ARG A CA 1
ATOM 863 C C . ARG A 1 114 ? 5.854 -8.253 -12.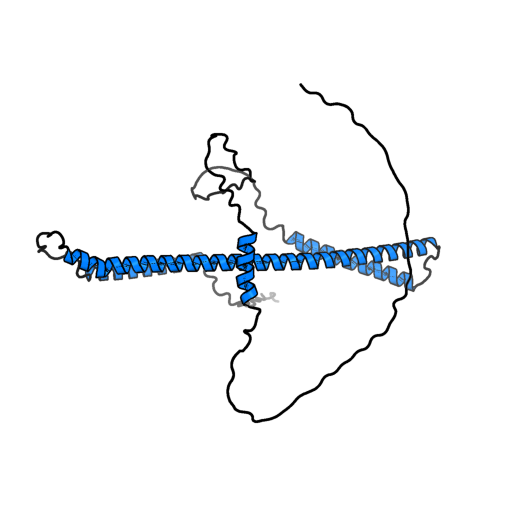359 1.00 86.75 114 ARG A C 1
ATOM 865 O O . ARG A 1 114 ? 6.258 -8.308 -13.518 1.00 86.75 114 ARG A O 1
ATOM 872 N N . ALA A 1 115 ? 6.362 -7.405 -11.465 1.00 89.19 115 ALA A N 1
ATOM 873 C CA . ALA A 1 115 ? 7.482 -6.521 -11.772 1.00 89.19 115 ALA A CA 1
ATOM 874 C C . ALA A 1 115 ? 8.769 -7.311 -12.067 1.00 89.19 115 ALA A C 1
ATOM 876 O O . ALA A 1 115 ? 9.489 -6.962 -12.999 1.00 89.19 115 ALA A O 1
ATOM 877 N N . SER A 1 116 ? 9.028 -8.397 -11.331 1.00 91.50 116 SER A N 1
ATOM 878 C CA . SER A 1 116 ? 10.160 -9.297 -11.576 1.00 91.50 116 SER A CA 1
ATOM 879 C C . SER A 1 116 ? 10.048 -9.972 -12.941 1.00 91.50 116 SER A C 1
ATOM 881 O O . SER A 1 116 ? 10.986 -9.907 -13.729 1.00 91.50 116 SER A O 1
ATOM 883 N N . ALA A 1 117 ? 8.879 -10.526 -13.274 1.00 89.94 117 ALA A N 1
ATOM 884 C CA . ALA A 1 117 ? 8.641 -11.131 -14.585 1.00 89.94 117 ALA A CA 1
ATOM 885 C C . ALA A 1 117 ? 8.807 -10.109 -15.730 1.00 89.94 117 ALA A C 1
ATOM 887 O O . ALA A 1 117 ? 9.421 -10.388 -16.762 1.00 89.94 117 ALA A O 1
ATOM 888 N N . ALA A 1 118 ? 8.318 -8.878 -15.546 1.00 89.00 118 ALA A N 1
ATOM 889 C CA . ALA A 1 118 ? 8.527 -7.801 -16.513 1.00 89.00 118 ALA A CA 1
ATOM 890 C C . ALA A 1 118 ? 10.017 -7.433 -16.660 1.00 89.00 118 ALA A C 1
ATOM 892 O O . ALA A 1 118 ? 10.494 -7.205 -17.776 1.00 89.00 118 ALA A O 1
ATOM 893 N N . ALA A 1 119 ? 10.770 -7.411 -15.557 1.00 91.31 119 ALA A N 1
ATOM 894 C CA . ALA A 1 119 ? 12.206 -7.160 -15.573 1.00 91.31 119 ALA A CA 1
ATOM 895 C C . ALA A 1 119 ? 12.977 -8.280 -16.291 1.00 91.31 119 ALA A C 1
ATOM 897 O O . ALA A 1 119 ? 13.850 -7.981 -17.103 1.00 91.31 119 ALA A O 1
ATOM 898 N N . GLU A 1 120 ? 12.620 -9.546 -16.066 1.00 92.88 120 GLU A N 1
ATOM 899 C CA . GLU A 1 120 ? 13.214 -10.700 -16.753 1.00 92.88 120 GLU A CA 1
ATOM 900 C C . GLU A 1 120 ? 13.008 -10.621 -18.268 1.00 92.88 120 GLU A C 1
ATOM 902 O O . GLU A 1 120 ? 13.984 -10.639 -19.016 1.00 92.88 120 GLU A O 1
ATOM 907 N N . THR A 1 121 ? 11.773 -10.402 -18.732 1.00 92.06 121 THR A N 1
ATOM 908 C CA . THR A 1 121 ? 11.495 -10.271 -20.179 1.00 92.06 121 THR A CA 1
ATOM 909 C C . THR A 1 121 ? 12.201 -9.072 -20.817 1.00 92.06 121 THR A C 1
ATOM 911 O O . THR A 1 121 ? 12.559 -9.098 -21.997 1.00 92.06 121 THR A O 1
ATOM 914 N N . THR A 1 122 ? 12.409 -7.997 -20.055 1.00 93.25 122 THR A N 1
ATOM 915 C CA . THR A 1 122 ? 13.162 -6.824 -20.514 1.00 93.25 122 THR A CA 1
ATOM 916 C C . THR A 1 122 ? 14.657 -7.132 -20.591 1.00 93.25 122 THR A C 1
ATOM 918 O O . THR A 1 122 ? 15.308 -6.761 -21.568 1.00 93.25 122 THR A O 1
ATOM 921 N N . SER A 1 123 ? 15.196 -7.838 -19.596 1.00 92.19 123 SER A N 1
ATOM 922 C CA . SER A 1 123 ? 16.593 -8.281 -19.551 1.00 92.19 123 SER A CA 1
ATOM 923 C C . SER A 1 123 ? 16.925 -9.238 -20.698 1.00 92.19 123 SER A C 1
ATOM 925 O O . SER A 1 123 ? 17.965 -9.099 -21.345 1.00 92.19 123 SER A O 1
ATOM 927 N N . GLU A 1 124 ? 16.017 -10.162 -21.011 1.00 93.44 124 GLU A N 1
ATOM 928 C CA . GLU A 1 124 ? 16.168 -11.095 -22.127 1.00 93.44 124 GLU A CA 1
ATOM 929 C C . GLU A 1 124 ? 16.205 -10.352 -23.468 1.00 93.44 124 GLU A C 1
ATOM 931 O O . GLU A 1 124 ? 17.184 -10.467 -24.206 1.00 93.44 124 GLU A O 1
ATOM 936 N N . ARG A 1 125 ? 15.250 -9.441 -23.714 1.00 90.19 125 ARG A N 1
ATOM 937 C CA . ARG A 1 125 ? 15.281 -8.566 -24.902 1.00 90.19 125 ARG A CA 1
ATOM 938 C C . ARG A 1 125 ? 16.559 -7.734 -24.994 1.00 90.19 125 ARG A C 1
ATOM 940 O O . ARG A 1 125 ? 17.128 -7.590 -26.075 1.00 90.19 125 ARG A O 1
ATOM 947 N N . ALA A 1 126 ? 17.020 -7.166 -23.880 1.00 93.50 126 ALA A N 1
ATOM 948 C CA . ALA A 1 126 ? 18.262 -6.399 -23.851 1.00 93.50 126 ALA A CA 1
ATOM 949 C C . ALA A 1 126 ? 19.477 -7.279 -24.194 1.00 93.50 126 ALA A C 1
ATOM 951 O O . ALA A 1 126 ? 20.385 -6.842 -24.907 1.00 93.50 126 ALA A O 1
ATOM 952 N N . THR A 1 127 ? 19.477 -8.530 -23.732 1.00 94.56 127 THR A N 1
ATOM 953 C CA . THR A 1 127 ? 20.517 -9.518 -24.033 1.00 94.56 127 THR A CA 1
ATOM 954 C C . THR A 1 127 ? 20.507 -9.907 -25.511 1.00 94.56 127 THR A C 1
ATOM 956 O O . THR A 1 127 ? 21.573 -9.935 -26.132 1.00 94.56 127 THR A O 1
ATOM 959 N N . ASP A 1 128 ? 19.335 -10.105 -26.112 1.00 94.44 128 ASP A N 1
ATOM 960 C CA . ASP A 1 128 ? 19.191 -10.400 -27.543 1.00 94.44 128 ASP A CA 1
ATOM 961 C C . ASP A 1 128 ? 19.671 -9.247 -28.427 1.00 94.44 128 ASP A C 1
ATOM 963 O O . ASP A 1 128 ? 20.417 -9.451 -29.394 1.00 94.44 128 ASP A O 1
ATOM 967 N N . VAL A 1 129 ? 19.313 -8.010 -28.070 1.00 96.88 129 VAL A N 1
ATOM 968 C CA . VAL A 1 129 ? 19.802 -6.807 -28.759 1.00 96.88 129 VAL A CA 1
ATOM 969 C C . VAL A 1 129 ? 21.319 -6.702 -28.629 1.00 96.88 129 VAL A C 1
ATOM 971 O O . VAL A 1 129 ? 22.012 -6.455 -29.619 1.00 96.88 129 VAL A O 1
ATOM 974 N N . ARG A 1 130 ? 21.873 -6.948 -27.436 1.00 93.69 130 ARG A N 1
ATOM 975 C CA . ARG A 1 130 ? 23.325 -6.968 -27.222 1.00 93.69 130 ARG A CA 1
ATOM 976 C C . ARG A 1 130 ? 24.004 -8.032 -28.082 1.00 93.69 130 ARG A C 1
ATOM 978 O O . ARG A 1 130 ? 25.017 -7.749 -28.713 1.00 93.69 130 ARG A O 1
ATOM 985 N N . ARG A 1 131 ? 23.458 -9.245 -28.146 1.00 95.06 131 ARG A N 1
ATOM 986 C CA . ARG A 1 131 ? 24.020 -10.327 -28.963 1.00 95.06 131 ARG A CA 1
ATOM 987 C C . ARG A 1 131 ? 23.983 -9.984 -30.452 1.00 95.06 131 ARG A C 1
ATOM 989 O O . ARG A 1 131 ? 24.979 -10.173 -31.146 1.00 95.06 131 ARG A O 1
ATOM 996 N N . THR A 1 132 ? 22.872 -9.424 -30.920 1.00 95.50 132 THR A N 1
ATOM 997 C CA . THR A 1 132 ? 22.691 -9.014 -32.319 1.00 95.50 132 THR A CA 1
ATOM 998 C C . THR A 1 132 ? 23.658 -7.897 -32.701 1.00 95.50 132 THR A C 1
ATOM 1000 O O . THR A 1 132 ? 24.337 -7.985 -33.721 1.00 95.50 132 THR A O 1
ATOM 1003 N N . THR A 1 133 ? 23.778 -6.869 -31.862 1.00 94.19 133 THR A N 1
ATOM 1004 C CA . THR A 1 133 ? 24.696 -5.744 -32.101 1.00 94.19 133 THR A CA 1
ATOM 1005 C C . THR A 1 133 ? 26.160 -6.179 -32.076 1.00 94.19 133 THR A C 1
ATOM 1007 O O . THR A 1 133 ? 26.927 -5.762 -32.942 1.00 94.19 133 THR A O 1
ATOM 1010 N N . LEU A 1 134 ? 26.549 -7.077 -31.163 1.00 95.88 134 LEU A N 1
ATOM 1011 C CA . LEU A 1 134 ? 27.890 -7.671 -31.159 1.00 95.88 134 LEU A CA 1
ATOM 1012 C C . LEU A 1 134 ? 28.157 -8.507 -32.418 1.00 95.88 134 LEU A C 1
ATOM 1014 O O . LEU A 1 134 ? 29.235 -8.400 -32.995 1.00 95.88 134 LEU A O 1
ATOM 1018 N N . SER A 1 135 ? 27.178 -9.288 -32.887 1.00 94.88 135 SER A N 1
ATOM 1019 C CA . SER A 1 135 ? 27.305 -10.063 -34.130 1.00 94.88 135 SER A CA 1
ATOM 1020 C C . SER A 1 135 ? 27.462 -9.167 -35.363 1.00 94.88 135 SER A C 1
ATOM 1022 O O . SER A 1 135 ? 28.235 -9.482 -36.271 1.00 94.88 135 SER A O 1
ATOM 1024 N N . GLN A 1 136 ? 26.743 -8.044 -35.409 1.00 93.44 136 GLN A N 1
ATOM 1025 C CA . GLN A 1 136 ? 26.886 -7.053 -36.475 1.00 93.44 136 GLN A CA 1
ATOM 1026 C C . GLN A 1 136 ? 28.260 -6.377 -36.419 1.00 93.44 136 GLN A C 1
ATOM 1028 O O . GLN A 1 136 ? 28.901 -6.224 -37.458 1.00 93.44 136 GLN A O 1
ATOM 1033 N N . LEU A 1 137 ? 28.749 -6.033 -35.222 1.00 96.62 137 LEU A N 1
ATOM 1034 C CA . LEU A 1 137 ? 30.085 -5.467 -35.041 1.00 96.62 137 LEU A CA 1
ATOM 1035 C C . LEU A 1 137 ? 31.177 -6.431 -35.523 1.00 96.62 137 LEU A C 1
ATOM 1037 O O . LEU A 1 137 ? 32.056 -6.014 -36.270 1.00 96.62 137 LEU A O 1
ATOM 1041 N N . ASP A 1 138 ? 31.101 -7.710 -35.155 1.00 95.31 138 ASP A N 1
ATOM 1042 C CA . ASP A 1 138 ? 32.057 -8.736 -35.596 1.00 95.31 138 ASP A CA 1
ATOM 1043 C C . ASP A 1 138 ? 32.067 -8.898 -37.127 1.00 95.31 138 ASP A C 1
ATOM 1045 O O . ASP A 1 138 ? 33.122 -8.964 -37.766 1.00 95.31 138 ASP A O 1
ATOM 1049 N N . THR A 1 139 ? 30.883 -8.835 -37.744 1.00 93.88 139 THR A N 1
ATOM 1050 C CA . THR A 1 139 ? 30.736 -8.853 -39.205 1.00 93.88 139 THR A CA 1
ATOM 1051 C C . THR A 1 139 ? 31.411 -7.642 -39.853 1.00 93.88 139 THR A C 1
ATOM 1053 O O . THR A 1 139 ? 32.177 -7.797 -40.806 1.00 93.88 139 THR A O 1
ATOM 1056 N N . VAL A 1 140 ? 31.170 -6.434 -39.333 1.00 95.50 140 VAL A N 1
ATOM 1057 C CA . VAL A 1 140 ? 31.780 -5.196 -39.847 1.00 95.50 140 VAL A CA 1
ATOM 1058 C C . VAL A 1 140 ? 33.297 -5.208 -39.649 1.00 95.50 140 VAL A C 1
ATOM 1060 O O . VAL A 1 140 ? 34.031 -4.833 -40.562 1.00 95.50 140 VAL A O 1
ATOM 1063 N N . LEU A 1 141 ? 33.791 -5.690 -38.506 1.00 94.38 141 LEU A N 1
ATOM 1064 C CA . LEU A 1 141 ? 35.226 -5.832 -38.248 1.00 94.38 141 LEU A CA 1
ATOM 1065 C C . LEU A 1 141 ? 35.879 -6.834 -39.205 1.00 94.38 141 LEU A C 1
ATOM 1067 O O . LEU A 1 141 ? 36.948 -6.555 -39.744 1.00 94.38 141 LEU A O 1
ATOM 1071 N N . THR A 1 142 ? 35.214 -7.953 -39.495 1.00 93.12 142 THR A N 1
ATOM 1072 C CA . THR A 1 142 ? 35.683 -8.934 -40.482 1.00 93.12 142 THR A CA 1
ATOM 1073 C C . THR A 1 142 ? 35.738 -8.331 -41.888 1.00 93.12 142 THR A C 1
ATOM 1075 O O . THR A 1 142 ? 36.708 -8.542 -42.622 1.00 93.12 142 THR A O 1
ATOM 1078 N N . GLN A 1 143 ? 34.730 -7.539 -42.269 1.00 86.31 143 GLN A N 1
ATOM 1079 C CA . GLN A 1 143 ? 34.721 -6.814 -43.543 1.00 86.31 143 GLN A CA 1
ATOM 1080 C C . GLN A 1 143 ? 35.837 -5.766 -43.608 1.00 86.31 143 GLN A C 1
ATOM 1082 O O . GLN A 1 143 ? 36.531 -5.682 -44.621 1.00 86.31 143 GLN A O 1
ATOM 1087 N N . LEU A 1 144 ? 36.073 -5.027 -42.520 1.00 86.75 144 LEU A N 1
ATOM 1088 C CA . LEU A 1 144 ? 37.158 -4.052 -42.424 1.00 86.75 144 LEU A CA 1
ATOM 1089 C C . LEU A 1 144 ? 38.532 -4.728 -42.515 1.00 86.75 144 LEU A C 1
ATOM 1091 O O . LEU A 1 144 ? 39.396 -4.263 -43.253 1.00 86.75 144 LEU A O 1
ATOM 1095 N N . GLN A 1 145 ? 38.731 -5.853 -41.826 1.00 85.06 145 GLN A N 1
ATOM 1096 C CA . GLN A 1 145 ? 39.973 -6.624 -41.883 1.00 85.06 145 GLN A CA 1
ATOM 1097 C C . GLN A 1 145 ? 40.211 -7.206 -43.281 1.00 85.06 145 GLN A C 1
ATOM 1099 O O . GLN A 1 145 ? 41.345 -7.214 -43.769 1.00 85.06 145 GLN A O 1
ATOM 1104 N N . ARG A 1 146 ? 39.146 -7.642 -43.964 1.00 82.44 146 ARG A N 1
ATOM 1105 C CA . ARG A 1 146 ? 39.205 -8.093 -45.359 1.00 82.44 146 ARG A CA 1
ATOM 1106 C C . ARG A 1 146 ? 39.553 -6.955 -46.317 1.00 82.44 146 ARG A C 1
ATOM 1108 O O . ARG A 1 146 ? 40.411 -7.148 -47.174 1.00 82.44 146 ARG A O 1
ATOM 1115 N N . ALA A 1 147 ? 38.951 -5.782 -46.143 1.00 81.44 147 ALA A N 1
ATOM 1116 C CA . ALA A 1 147 ? 39.249 -4.596 -46.941 1.00 81.44 147 ALA A CA 1
ATOM 1117 C C . ALA A 1 147 ? 40.696 -4.115 -46.724 1.00 81.44 147 ALA A C 1
ATOM 1119 O O . ALA A 1 147 ? 41.427 -3.915 -47.691 1.00 81.44 147 ALA A O 1
ATOM 1120 N N . ALA A 1 148 ? 41.157 -4.038 -45.473 1.00 77.31 148 ALA A N 1
ATOM 1121 C CA . ALA A 1 148 ? 42.526 -3.646 -45.135 1.00 77.31 148 ALA A CA 1
ATOM 1122 C C . ALA A 1 148 ? 43.581 -4.633 -45.666 1.00 77.31 148 ALA A C 1
ATOM 1124 O O . ALA A 1 148 ? 44.653 -4.220 -46.098 1.00 77.31 148 ALA A O 1
ATOM 1125 N N . SER A 1 149 ? 43.272 -5.934 -45.679 1.00 76.88 149 SER A N 1
ATOM 1126 C CA . SER A 1 149 ? 44.167 -6.965 -46.229 1.00 76.88 149 SER A CA 1
ATOM 1127 C C . SER A 1 149 ? 44.193 -6.989 -47.760 1.00 76.88 149 SER A C 1
ATOM 1129 O O . SER A 1 149 ? 45.104 -7.569 -48.343 1.00 76.88 149 SER A O 1
ATOM 1131 N N . SER A 1 150 ? 43.203 -6.381 -48.421 1.00 69.88 150 SER A N 1
ATOM 1132 C CA . SER A 1 150 ? 43.104 -6.345 -49.886 1.00 69.88 150 SER A CA 1
ATOM 1133 C C . SER A 1 150 ? 43.980 -5.274 -50.556 1.00 69.88 150 SER A C 1
ATOM 1135 O O . SER A 1 150 ? 43.854 -5.071 -51.759 1.00 69.88 150 SER A O 1
ATOM 1137 N N . ASP A 1 151 ? 44.858 -4.597 -49.800 1.00 52.03 151 ASP A N 1
ATOM 1138 C CA . ASP A 1 151 ? 45.743 -3.501 -50.254 1.00 52.03 151 ASP A CA 1
ATOM 1139 C C . ASP A 1 151 ? 45.005 -2.376 -51.013 1.00 52.03 151 ASP A C 1
ATOM 1141 O O . ASP A 1 151 ? 45.589 -1.570 -51.733 1.00 52.03 151 ASP A O 1
ATOM 1145 N N . ALA A 1 152 ? 43.687 -2.282 -50.817 1.00 57.88 152 ALA A N 1
ATOM 1146 C CA . ALA A 1 152 ? 42.866 -1.165 -51.245 1.00 57.88 152 ALA A CA 1
ATOM 1147 C C . ALA A 1 152 ? 42.982 -0.061 -50.191 1.00 57.88 152 ALA A C 1
ATOM 1149 O O . ALA A 1 152 ? 42.078 0.172 -49.390 1.00 57.88 152 ALA A O 1
ATOM 1150 N N . LEU A 1 153 ? 44.142 0.594 -50.145 1.00 55.56 153 LEU A N 1
ATOM 1151 C CA . LEU A 1 153 ? 44.300 1.825 -49.379 1.00 55.56 153 LEU A CA 1
ATOM 1152 C C . LEU A 1 153 ? 43.231 2.819 -49.877 1.00 55.56 153 LEU A C 1
ATOM 1154 O O . LEU A 1 153 ? 43.225 3.102 -51.079 1.00 55.56 153 LEU A O 1
ATOM 1158 N N . PRO A 1 154 ? 42.324 3.344 -49.025 1.00 57.06 154 PRO A N 1
ATOM 1159 C CA . PRO A 1 154 ? 41.287 4.257 -49.486 1.00 57.06 154 PRO A CA 1
ATOM 1160 C C . PRO A 1 154 ? 41.946 5.559 -49.947 1.00 57.06 154 PRO A C 1
ATOM 1162 O O . PRO A 1 154 ? 42.280 6.439 -49.155 1.00 57.06 154 PRO A O 1
ATOM 1165 N N . ALA A 1 155 ? 42.184 5.667 -51.251 1.00 57.03 155 ALA A N 1
ATOM 1166 C CA . ALA A 1 155 ? 42.522 6.925 -51.903 1.00 57.03 155 ALA A CA 1
ATOM 1167 C C . ALA A 1 155 ? 41.283 7.825 -52.056 1.00 57.03 155 ALA A C 1
ATOM 1169 O O . ALA A 1 155 ? 41.422 8.963 -52.501 1.00 57.03 155 ALA A O 1
ATOM 1170 N N . ASP A 1 156 ? 40.106 7.309 -51.690 1.00 65.62 156 ASP A N 1
ATOM 1171 C CA . ASP A 1 156 ? 38.816 7.962 -51.840 1.00 65.62 156 ASP A CA 1
ATOM 1172 C C . ASP A 1 156 ? 38.625 9.087 -50.819 1.00 65.62 156 ASP A C 1
ATOM 1174 O O . ASP A 1 156 ? 38.854 8.913 -49.618 1.00 65.62 156 ASP A O 1
ATOM 1178 N N . GLU A 1 157 ? 38.212 10.251 -51.310 1.00 75.12 157 GLU A N 1
ATOM 1179 C CA . GLU A 1 157 ? 37.961 11.439 -50.489 1.00 75.12 157 GLU A CA 1
ATOM 1180 C C . GLU A 1 157 ? 36.809 11.187 -49.504 1.00 75.12 157 GLU A C 1
ATOM 1182 O O . GLU A 1 157 ? 36.914 11.542 -48.330 1.00 75.12 157 GLU A O 1
ATOM 1187 N N . ASP A 1 158 ? 35.793 10.433 -49.931 1.00 69.81 158 ASP A N 1
ATOM 1188 C CA . ASP A 1 158 ? 34.651 10.021 -49.107 1.00 69.81 158 ASP A CA 1
ATOM 1189 C C . ASP A 1 158 ? 35.096 9.215 -47.873 1.00 69.81 158 ASP A C 1
ATOM 1191 O O . ASP A 1 158 ? 34.575 9.375 -46.769 1.00 69.81 158 ASP A O 1
ATOM 1195 N N . ALA A 1 159 ? 36.129 8.378 -48.014 1.00 78.81 159 ALA A N 1
ATOM 1196 C CA . ALA A 1 159 ? 36.675 7.621 -46.890 1.00 78.81 159 ALA A CA 1
ATOM 1197 C C . ALA A 1 159 ? 37.403 8.529 -45.880 1.00 78.81 159 ALA A C 1
ATOM 1199 O O . ALA A 1 159 ? 37.396 8.252 -44.677 1.00 78.81 159 ALA A O 1
ATOM 1200 N N . ARG A 1 160 ? 38.015 9.631 -46.338 1.00 82.06 160 ARG A N 1
ATOM 1201 C CA . ARG A 1 160 ? 38.647 10.627 -45.453 1.00 82.06 160 ARG A CA 1
ATOM 1202 C C . ARG A 1 160 ? 37.608 11.454 -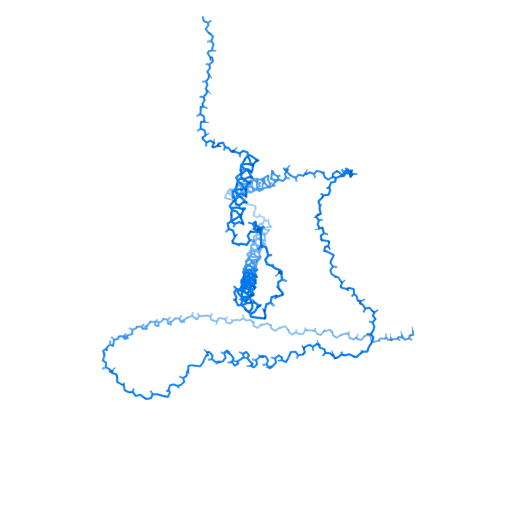44.708 1.00 82.06 160 ARG A C 1
ATOM 1204 O O . ARG A 1 160 ? 37.817 11.752 -43.529 1.00 82.06 160 ARG A O 1
ATOM 1211 N N . GLU A 1 161 ? 36.501 11.785 -45.366 1.00 87.75 161 GLU A N 1
ATOM 1212 C CA . GLU A 1 161 ? 35.361 12.450 -44.738 1.00 87.75 161 GLU A CA 1
ATOM 1213 C C . GLU A 1 161 ? 34.768 11.568 -43.632 1.00 87.75 161 GLU A C 1
ATOM 1215 O O . GLU A 1 161 ? 34.681 12.003 -42.484 1.00 87.75 161 GLU A O 1
ATOM 1220 N N . LEU A 1 162 ? 34.506 10.288 -43.918 1.00 88.06 162 LEU A N 1
ATOM 1221 C CA . LEU A 1 162 ? 33.989 9.337 -42.928 1.00 88.06 162 LEU A CA 1
ATOM 1222 C C . LEU A 1 162 ? 34.943 9.116 -41.743 1.00 88.06 162 LEU A C 1
ATOM 1224 O O . LEU A 1 162 ? 34.490 9.006 -40.606 1.00 88.06 162 LEU A O 1
ATOM 1228 N N . LEU A 1 163 ? 36.263 9.085 -41.962 1.00 87.69 163 LEU A N 1
ATOM 1229 C CA . LEU A 1 163 ? 37.238 8.986 -40.865 1.00 87.69 163 LEU A CA 1
ATOM 1230 C C . LEU A 1 163 ? 37.300 10.260 -40.015 1.00 87.69 163 LEU A C 1
ATOM 1232 O O . LEU A 1 163 ? 37.543 10.186 -38.808 1.00 87.69 163 LEU A O 1
ATOM 1236 N N . THR A 1 164 ? 37.096 11.421 -40.635 1.00 91.31 164 THR A N 1
ATOM 1237 C CA . THR A 1 164 ? 37.015 12.703 -39.926 1.00 91.31 164 THR A CA 1
ATOM 1238 C C . THR A 1 164 ? 35.746 12.756 -39.080 1.00 91.31 164 THR A C 1
ATOM 1240 O O . THR A 1 164 ? 35.813 13.092 -37.898 1.00 91.31 164 THR A O 1
ATOM 1243 N N . GLU A 1 165 ? 34.619 12.323 -39.642 1.00 93.19 165 GLU A N 1
ATOM 1244 C CA . GLU A 1 165 ? 33.335 12.249 -38.949 1.00 93.19 165 GLU A CA 1
ATOM 1245 C C . GLU A 1 165 ? 33.354 11.222 -37.809 1.00 93.19 165 GLU A C 1
ATOM 1247 O O . GLU A 1 165 ? 32.925 11.519 -36.698 1.00 93.19 165 GLU A O 1
ATOM 1252 N N . ALA A 1 166 ? 33.951 10.046 -38.019 1.00 95.38 166 ALA A N 1
ATOM 1253 C CA . ALA A 1 166 ? 34.115 9.043 -36.969 1.00 95.38 166 ALA A CA 1
ATOM 1254 C C . ALA A 1 166 ? 34.985 9.550 -35.804 1.00 95.38 166 ALA A C 1
ATOM 1256 O O . ALA A 1 166 ? 34.693 9.261 -34.642 1.00 95.38 166 ALA A O 1
ATOM 1257 N N . ARG A 1 167 ? 36.039 10.335 -36.088 1.00 90.81 167 ARG A N 1
ATOM 1258 C CA . ARG A 1 167 ? 36.844 10.994 -35.041 1.00 90.81 167 ARG A CA 1
ATOM 1259 C C . ARG A 1 167 ? 36.020 12.020 -34.271 1.00 90.81 167 ARG A C 1
ATOM 1261 O O . ARG A 1 167 ? 36.059 12.000 -33.046 1.00 90.81 167 ARG A O 1
ATOM 1268 N N . ARG A 1 168 ? 35.235 12.843 -34.973 1.00 96.31 168 ARG A N 1
ATOM 1269 C CA . ARG A 1 168 ? 34.317 13.811 -34.357 1.00 96.31 168 ARG A CA 1
ATOM 1270 C C . ARG A 1 168 ? 33.319 13.119 -33.423 1.00 96.31 168 ARG A C 1
ATOM 1272 O O . ARG A 1 168 ? 33.166 13.545 -32.282 1.00 96.31 168 ARG A O 1
ATOM 1279 N N . LEU A 1 169 ? 32.694 12.032 -33.881 1.00 95.62 169 LEU A N 1
ATOM 1280 C CA . LEU A 1 169 ? 31.713 11.269 -33.105 1.00 95.62 169 LEU A CA 1
ATOM 1281 C C . LEU A 1 169 ? 32.331 10.622 -31.857 1.00 95.62 169 LEU A C 1
ATOM 1283 O O . LEU A 1 169 ? 31.718 10.621 -30.793 1.00 95.62 169 LEU A O 1
ATOM 1287 N N . ARG A 1 170 ? 33.554 10.087 -31.967 1.00 93.94 170 ARG A N 1
ATOM 1288 C CA . ARG A 1 170 ? 34.271 9.513 -30.819 1.00 93.94 170 ARG A CA 1
ATOM 1289 C C . ARG A 1 170 ? 34.547 10.571 -29.753 1.00 93.94 170 ARG A C 1
ATOM 1291 O O . ARG A 1 170 ? 34.298 10.322 -28.578 1.00 93.94 170 ARG A O 1
ATOM 1298 N N . ASP A 1 171 ? 35.026 11.741 -30.160 1.00 96.38 171 ASP A N 1
ATOM 1299 C CA . ASP A 1 171 ? 35.344 12.822 -29.226 1.00 96.38 171 ASP A CA 1
ATOM 1300 C C . ASP A 1 171 ? 34.064 13.373 -28.546 1.00 96.38 171 ASP A C 1
ATOM 1302 O O . ASP A 1 171 ? 34.086 13.745 -27.369 1.00 96.38 171 ASP A O 1
ATOM 1306 N N . GLU A 1 172 ? 32.923 13.358 -29.246 1.00 95.50 172 GLU A N 1
ATOM 1307 C CA . GLU A 1 172 ? 31.600 13.685 -28.693 1.00 95.50 172 GLU A CA 1
ATOM 1308 C C . GLU A 1 172 ? 31.146 12.666 -27.630 1.00 95.50 172 GLU A C 1
ATOM 1310 O O . GLU A 1 172 ? 30.723 13.054 -26.537 1.00 95.50 172 GLU A O 1
ATOM 1315 N N . VAL A 1 173 ? 31.296 11.364 -27.903 1.00 96.31 173 VAL A N 1
ATOM 1316 C CA . VAL A 1 173 ? 30.981 10.293 -26.940 1.00 96.31 173 VAL A CA 1
ATOM 1317 C C . VAL A 1 173 ? 31.885 10.364 -25.711 1.00 96.31 173 VAL A C 1
ATOM 1319 O O . VAL A 1 173 ? 31.379 10.286 -24.594 1.00 96.31 173 VAL A O 1
ATOM 1322 N N . ASP A 1 174 ? 33.193 10.564 -25.888 1.00 95.25 174 ASP A N 1
ATOM 1323 C CA . ASP A 1 174 ? 34.138 10.712 -24.773 1.00 95.25 174 ASP A CA 1
ATOM 1324 C C . ASP A 1 174 ? 33.797 11.923 -23.898 1.00 95.25 174 ASP A C 1
ATOM 1326 O O . ASP A 1 174 ? 33.924 11.873 -22.672 1.00 95.25 174 ASP A O 1
ATOM 1330 N N . THR A 1 175 ? 33.343 13.017 -24.514 1.00 94.81 175 THR A N 1
ATOM 1331 C CA . THR A 1 175 ? 32.890 14.209 -23.789 1.00 94.81 175 THR A CA 1
ATOM 1332 C C . THR A 1 175 ? 31.646 13.902 -22.961 1.00 94.81 175 THR A C 1
ATOM 1334 O O . THR A 1 175 ? 31.636 14.172 -21.761 1.00 94.81 175 THR A O 1
ATOM 1337 N N . ARG A 1 176 ? 30.640 13.259 -23.563 1.00 92.19 176 ARG A N 1
ATOM 1338 C CA . ARG A 1 176 ? 29.391 12.895 -22.883 1.00 92.19 176 ARG A CA 1
ATOM 1339 C C . ARG A 1 176 ? 29.594 11.851 -21.784 1.00 92.19 176 ARG A C 1
ATOM 1341 O O . ARG A 1 176 ? 28.938 11.914 -20.749 1.00 92.19 176 ARG A O 1
ATOM 1348 N N . LEU A 1 177 ? 30.504 10.897 -21.987 1.00 92.88 177 L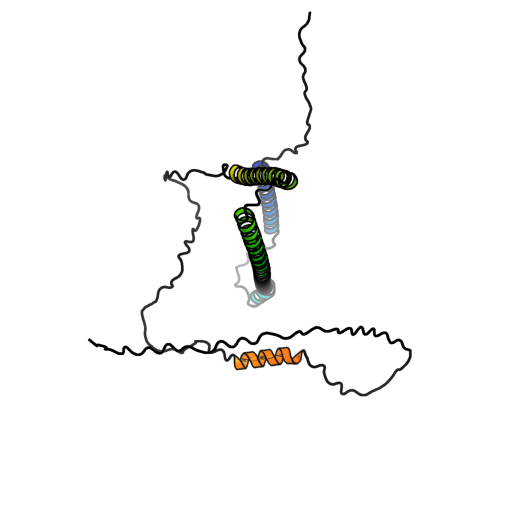EU A N 1
ATOM 1349 C CA . LEU A 1 177 ? 30.860 9.910 -20.970 1.00 92.88 177 LEU A CA 1
ATOM 1350 C C . LEU A 1 177 ? 31.555 10.584 -19.785 1.00 92.88 177 LEU A C 1
ATOM 1352 O O . LEU A 1 177 ? 31.195 10.302 -18.647 1.00 92.88 177 LEU A O 1
ATOM 1356 N N . ARG A 1 178 ? 32.494 11.505 -20.048 1.00 89.88 178 ARG A N 1
ATOM 1357 C CA . ARG A 1 178 ? 33.180 12.274 -19.001 1.00 89.88 178 ARG A CA 1
ATOM 1358 C C . ARG A 1 178 ? 32.206 13.131 -18.192 1.00 89.88 178 ARG A C 1
ATOM 1360 O O . ARG A 1 178 ? 32.319 13.163 -16.973 1.00 89.88 178 ARG A O 1
ATOM 1367 N N . GLU A 1 179 ? 31.255 13.783 -18.855 1.00 89.75 179 GLU A N 1
ATOM 1368 C CA . GLU A 1 179 ? 30.184 14.558 -18.214 1.00 89.75 179 GLU A CA 1
ATOM 1369 C C . GLU A 1 179 ? 29.309 13.664 -17.322 1.00 89.75 179 GLU A C 1
ATOM 1371 O O . GLU A 1 179 ? 29.158 13.937 -16.135 1.00 89.75 179 GLU A O 1
ATOM 1376 N N . ALA A 1 180 ? 28.850 12.520 -17.840 1.00 86.19 180 ALA A N 1
ATOM 1377 C CA . ALA A 1 180 ? 28.046 11.568 -17.075 1.00 86.19 180 ALA A CA 1
ATOM 1378 C C . ALA A 1 180 ? 28.792 10.955 -15.873 1.00 86.19 180 ALA A C 1
ATOM 1380 O O . ALA A 1 180 ? 28.174 10.648 -14.853 1.00 86.19 180 ALA A O 1
ATOM 1381 N N . THR A 1 181 ? 30.111 10.750 -15.971 1.00 81.44 181 THR A N 1
ATOM 1382 C CA . THR A 1 181 ? 30.927 10.292 -14.835 1.00 81.44 181 THR A CA 1
ATOM 1383 C C . THR A 1 181 ? 31.210 11.407 -13.831 1.00 81.44 181 THR A C 1
ATOM 1385 O O . THR A 1 181 ? 31.180 11.144 -12.635 1.00 81.44 181 THR A O 1
ATOM 1388 N N . ALA A 1 182 ? 31.430 12.643 -14.288 1.00 79.69 182 ALA A N 1
ATOM 1389 C CA . ALA A 1 182 ? 31.694 13.787 -13.417 1.00 79.69 182 ALA A CA 1
ATOM 1390 C C . ALA A 1 182 ? 30.464 14.175 -12.579 1.00 79.69 182 ALA A C 1
ATOM 1392 O O . ALA A 1 182 ? 30.612 14.446 -11.388 1.00 79.69 182 ALA A O 1
ATOM 1393 N N . ASP A 1 183 ? 29.261 14.115 -13.160 1.00 71.44 183 ASP A N 1
ATOM 1394 C CA . ASP A 1 183 ? 27.996 14.308 -12.434 1.00 71.44 183 ASP A CA 1
ATOM 1395 C C . ASP A 1 183 ? 27.770 13.231 -11.361 1.00 71.44 183 ASP A C 1
ATOM 1397 O O . ASP A 1 183 ? 27.193 13.502 -10.309 1.00 71.44 183 ASP A O 1
ATOM 1401 N N . ARG A 1 184 ? 28.243 12.001 -11.600 1.00 65.62 184 ARG A N 1
ATOM 1402 C CA . ARG A 1 184 ? 28.147 10.902 -10.629 1.00 65.62 184 ARG A CA 1
ATOM 1403 C C . ARG A 1 184 ? 29.168 11.035 -9.494 1.00 65.62 184 ARG A C 1
ATOM 1405 O O . ARG A 1 184 ? 28.838 10.682 -8.370 1.00 65.62 184 ARG A O 1
ATOM 1412 N N . GLU A 1 185 ? 30.370 11.536 -9.776 1.00 62.78 185 GLU A N 1
ATOM 1413 C CA . GLU A 1 185 ? 31.453 11.691 -8.790 1.00 62.78 185 GLU A CA 1
ATOM 1414 C C . GLU A 1 185 ? 31.272 12.956 -7.927 1.00 62.78 185 GLU A C 1
ATOM 1416 O O . GLU A 1 185 ? 31.453 12.907 -6.713 1.00 62.78 185 GLU A O 1
ATOM 1421 N N . SER A 1 186 ? 30.768 14.055 -8.507 1.00 57.31 186 SER A N 1
ATOM 1422 C CA . SER A 1 186 ? 30.426 15.283 -7.760 1.00 57.31 186 SER A CA 1
ATOM 1423 C C . SER A 1 186 ? 29.219 15.124 -6.822 1.00 57.31 186 SER A C 1
ATOM 1425 O O . SER A 1 186 ? 28.987 15.982 -5.976 1.00 57.31 186 SER A O 1
ATOM 1427 N N . GLY A 1 187 ? 28.447 14.039 -6.951 1.00 54.69 187 GLY A N 1
ATOM 1428 C CA . GLY A 1 187 ? 27.344 13.696 -6.048 1.00 54.69 187 GLY A CA 1
ATOM 1429 C C . GLY A 1 187 ? 27.736 12.817 -4.852 1.00 54.69 187 GLY A C 1
ATOM 1430 O O . GLY A 1 187 ? 26.872 12.521 -4.032 1.00 54.69 187 GLY A O 1
ATOM 1431 N N . SER A 1 188 ? 28.997 12.374 -4.754 1.00 51.56 188 SER A N 1
ATOM 1432 C CA . SER A 1 188 ? 29.462 11.405 -3.741 1.00 51.56 188 SER A CA 1
ATOM 1433 C C . SER A 1 188 ? 30.432 11.958 -2.684 1.00 51.56 188 SER A C 1
ATOM 1435 O O . SER A 1 188 ? 30.808 11.214 -1.782 1.00 51.56 188 SER A O 1
ATOM 1437 N N . ASP A 1 189 ? 30.796 13.243 -2.744 1.00 48.81 189 ASP A N 1
ATOM 1438 C CA . ASP A 1 189 ? 31.785 13.855 -1.836 1.00 48.81 189 ASP A CA 1
ATOM 1439 C C . ASP A 1 189 ? 31.186 14.592 -0.611 1.00 48.81 189 ASP A C 1
ATOM 1441 O O . ASP A 1 189 ? 31.942 15.132 0.195 1.00 48.81 189 ASP A O 1
ATOM 1445 N N . ASP A 1 190 ? 29.857 14.593 -0.416 1.00 49.47 190 ASP A N 1
ATOM 1446 C CA . ASP A 1 190 ? 29.194 15.340 0.681 1.00 49.47 190 ASP A CA 1
ATOM 1447 C C . ASP A 1 190 ? 28.646 14.467 1.834 1.00 49.47 190 ASP A C 1
ATOM 1449 O O . ASP A 1 190 ? 27.913 14.958 2.686 1.00 49.47 190 ASP A O 1
ATOM 1453 N N . GLU A 1 191 ? 29.004 13.178 1.936 1.00 50.06 191 GLU A N 1
ATOM 1454 C CA . GLU A 1 191 ? 28.663 12.406 3.146 1.00 50.06 191 GLU A CA 1
ATOM 1455 C C . GLU A 1 191 ? 29.631 11.248 3.440 1.00 50.06 191 GLU A C 1
ATOM 1457 O O . GLU A 1 191 ? 29.351 10.070 3.230 1.00 50.06 191 GLU A O 1
ATOM 1462 N N . ALA A 1 192 ? 30.800 11.586 3.983 1.00 44.75 192 ALA A N 1
ATOM 1463 C CA . ALA A 1 192 ? 31.637 10.635 4.706 1.00 44.75 192 ALA A CA 1
ATOM 1464 C C . ALA A 1 192 ? 32.026 11.218 6.074 1.00 44.75 192 ALA A C 1
ATOM 1466 O O . ALA A 1 192 ? 33.039 11.916 6.178 1.00 44.75 192 ALA A O 1
ATOM 1467 N N . PRO A 1 193 ? 31.282 10.941 7.164 1.00 48.31 193 PRO A N 1
ATOM 1468 C CA . PRO A 1 193 ? 31.834 11.117 8.491 1.00 48.31 193 PRO A CA 1
ATOM 1469 C C . PRO A 1 193 ? 32.818 9.973 8.744 1.00 48.31 193 PRO A C 1
ATOM 1471 O O . PRO A 1 193 ? 32.461 8.798 8.838 1.00 48.31 193 PRO A O 1
ATOM 1474 N N . ALA A 1 194 ? 34.091 10.347 8.829 1.00 44.56 194 ALA A N 1
ATOM 1475 C CA . ALA A 1 194 ? 35.181 9.486 9.237 1.00 44.56 194 ALA A CA 1
ATOM 1476 C C . ALA A 1 194 ? 34.813 8.709 10.510 1.00 44.56 194 ALA A C 1
ATOM 1478 O O . ALA A 1 194 ? 34.621 9.276 11.585 1.00 44.56 194 ALA A O 1
ATOM 1479 N N . THR A 1 195 ? 34.765 7.386 10.380 1.00 50.78 195 THR A N 1
ATOM 1480 C CA . THR A 1 195 ? 34.787 6.435 11.488 1.00 50.78 195 THR A CA 1
ATOM 1481 C C . THR A 1 195 ? 36.148 6.534 12.186 1.00 50.78 195 THR A C 1
ATOM 1483 O O . THR A 1 195 ? 37.081 5.792 11.890 1.00 50.78 195 THR A O 1
ATOM 1486 N N . GLY A 1 196 ? 36.279 7.507 13.084 1.00 41.50 196 GLY A N 1
ATOM 1487 C CA . GLY A 1 196 ? 37.367 7.628 14.046 1.00 41.50 196 GLY A CA 1
ATOM 1488 C C . GLY A 1 196 ? 36.809 7.337 15.429 1.00 41.50 196 GLY A C 1
ATOM 1489 O O . GLY A 1 196 ? 36.100 8.162 15.994 1.00 41.50 196 GLY A O 1
ATOM 1490 N N . GLY A 1 197 ? 37.076 6.136 15.937 1.00 50.81 197 GLY A N 1
ATOM 1491 C CA . GLY A 1 197 ? 36.632 5.718 17.258 1.00 50.81 197 GLY A CA 1
ATOM 1492 C C . GLY A 1 197 ? 37.231 6.584 18.362 1.00 50.81 197 GLY A C 1
ATOM 1493 O O . GLY A 1 197 ? 38.448 6.680 18.487 1.00 50.81 197 GLY A O 1
ATOM 1494 N N . ASP A 1 198 ? 36.360 7.136 19.196 1.00 35.34 198 ASP A N 1
ATOM 1495 C CA . ASP A 1 198 ? 36.673 7.485 20.576 1.00 35.34 198 ASP A CA 1
ATOM 1496 C C . ASP A 1 198 ? 35.451 7.121 21.420 1.00 35.34 198 ASP A C 1
ATOM 1498 O O . ASP A 1 198 ? 34.423 7.796 21.438 1.00 35.34 198 ASP A O 1
ATOM 1502 N N . SER A 1 199 ? 35.522 5.935 22.017 1.00 47.03 199 SER A N 1
ATOM 1503 C CA . SER A 1 199 ? 34.528 5.453 22.965 1.00 47.03 199 SER A CA 1
ATOM 1504 C C . SER A 1 199 ? 34.844 6.045 24.329 1.00 47.03 199 SER A C 1
ATOM 1506 O O . SER A 1 199 ? 35.652 5.481 25.061 1.00 47.03 199 SER A O 1
ATOM 1508 N N . THR A 1 200 ? 34.156 7.121 24.700 1.00 45.50 200 THR A N 1
ATOM 1509 C CA . THR A 1 200 ? 33.939 7.434 26.114 1.00 45.50 200 THR A CA 1
ATOM 1510 C C . THR A 1 200 ? 32.554 8.025 26.339 1.00 45.50 200 THR A C 1
ATOM 1512 O O . THR A 1 200 ? 32.262 9.142 25.939 1.00 45.50 200 THR A O 1
ATOM 1515 N N . GLU A 1 201 ? 31.752 7.230 27.044 1.00 48.12 201 GLU A N 1
ATOM 1516 C CA . GLU A 1 201 ? 30.841 7.665 28.100 1.00 48.12 201 GLU A CA 1
ATOM 1517 C C . GLU A 1 201 ? 29.630 8.542 27.718 1.00 48.12 201 GLU A C 1
ATOM 1519 O O . GLU A 1 201 ? 29.729 9.741 27.471 1.00 48.12 201 GLU A O 1
ATOM 1524 N N . THR A 1 202 ? 28.450 7.943 27.929 1.00 43.78 202 THR A N 1
ATOM 1525 C CA . THR A 1 202 ? 27.276 8.484 28.655 1.00 43.78 202 THR A CA 1
ATOM 1526 C C . THR A 1 202 ? 25.994 8.599 27.824 1.00 43.78 202 THR A C 1
ATOM 1528 O O . THR A 1 202 ? 25.896 9.414 26.917 1.00 43.78 202 THR A O 1
ATOM 1531 N N . GLY A 1 203 ? 24.951 7.877 28.254 1.00 41.56 203 GLY A N 1
ATOM 1532 C CA . GLY A 1 203 ? 23.560 8.301 28.052 1.00 41.56 203 GLY A CA 1
ATOM 1533 C C . GLY A 1 203 ? 22.668 7.290 27.341 1.00 41.56 203 GLY A C 1
ATOM 1534 O O . GLY A 1 203 ? 22.614 7.239 26.122 1.00 41.56 203 GLY A O 1
ATOM 1535 N N . ALA A 1 204 ? 21.933 6.516 28.135 1.00 54.47 204 ALA A N 1
ATOM 1536 C CA . ALA A 1 204 ? 20.918 5.559 27.721 1.00 54.47 204 ALA A CA 1
ATOM 1537 C C . ALA A 1 204 ? 19.902 6.107 26.699 1.00 54.47 204 ALA A C 1
ATOM 1539 O O . ALA A 1 204 ? 19.127 7.003 27.022 1.00 54.47 204 ALA A O 1
ATOM 1540 N N . THR A 1 205 ? 19.810 5.455 25.538 1.00 47.66 205 THR A N 1
ATOM 1541 C CA . THR A 1 205 ? 18.522 5.105 24.925 1.00 47.66 205 THR A CA 1
ATOM 1542 C C . THR A 1 205 ? 18.623 3.682 24.380 1.00 47.66 205 THR A C 1
ATOM 1544 O O . THR A 1 205 ? 19.597 3.311 23.730 1.00 47.66 205 THR A O 1
ATOM 1547 N N . ASP A 1 206 ? 17.651 2.865 24.767 1.00 51.72 206 ASP A N 1
ATOM 1548 C CA . ASP A 1 206 ? 17.512 1.447 24.451 1.00 51.72 206 ASP A CA 1
ATOM 1549 C C . ASP A 1 206 ? 17.128 1.278 22.974 1.00 51.72 206 ASP A C 1
ATOM 1551 O O . ASP A 1 206 ? 15.954 1.272 22.609 1.00 51.72 206 ASP A O 1
ATOM 1555 N N . VAL A 1 207 ? 18.132 1.229 22.102 1.00 58.34 207 VAL A N 1
ATOM 1556 C CA . VAL A 1 207 ? 17.980 0.779 20.716 1.00 58.34 207 VAL A CA 1
ATOM 1557 C C . VAL A 1 207 ? 18.332 -0.702 20.665 1.00 58.34 207 VAL A C 1
ATOM 1559 O O . VAL A 1 207 ? 19.498 -1.084 20.745 1.00 58.34 207 VAL A O 1
ATOM 1562 N N . VAL A 1 208 ? 17.304 -1.543 20.543 1.00 64.38 208 VAL A N 1
ATOM 1563 C CA . VAL A 1 208 ? 17.455 -2.986 20.332 1.00 64.38 208 VAL A CA 1
ATOM 1564 C C . VAL A 1 208 ? 18.090 -3.214 18.961 1.00 64.38 208 VAL A C 1
ATOM 1566 O O . VAL A 1 208 ? 17.439 -3.087 17.925 1.00 64.38 208 VAL A O 1
ATOM 1569 N N . GLN A 1 209 ? 19.374 -3.556 18.956 1.00 53.81 209 GLN A N 1
ATOM 1570 C CA . GLN A 1 209 ? 20.088 -4.023 17.774 1.00 53.81 209 GLN A CA 1
ATOM 1571 C C . GLN A 1 209 ? 19.797 -5.525 17.616 1.00 53.81 209 GLN A C 1
ATOM 1573 O O . GLN A 1 209 ? 20.260 -6.338 18.413 1.00 53.81 209 GLN A O 1
ATOM 1578 N N . ILE A 1 210 ? 18.969 -5.897 16.634 1.00 58.69 210 ILE A N 1
ATOM 1579 C CA . ILE A 1 210 ? 18.730 -7.306 16.292 1.00 58.69 210 ILE A CA 1
ATOM 1580 C C . ILE A 1 210 ? 19.844 -7.745 15.346 1.00 58.69 210 ILE A C 1
ATOM 1582 O O . ILE A 1 210 ? 19.874 -7.344 14.184 1.00 58.69 210 ILE A O 1
ATOM 1586 N N . ASP A 1 211 ? 20.750 -8.568 15.861 1.00 56.28 211 ASP A N 1
ATOM 1587 C CA . ASP A 1 211 ? 21.786 -9.229 15.077 1.00 56.28 211 ASP A CA 1
ATOM 1588 C C . ASP A 1 211 ? 21.154 -10.437 14.361 1.00 56.28 211 ASP A C 1
ATOM 1590 O O . ASP A 1 211 ? 20.798 -11.441 14.986 1.00 56.28 211 ASP A O 1
ATOM 1594 N N . ILE A 1 212 ? 20.909 -10.314 13.053 1.00 55.31 212 ILE A N 1
ATOM 1595 C CA . ILE A 1 212 ? 20.380 -11.409 12.230 1.00 55.31 212 ILE A CA 1
ATOM 1596 C C . ILE A 1 212 ? 21.573 -12.262 11.798 1.00 55.31 212 ILE A C 1
ATOM 1598 O O . ILE A 1 212 ? 22.177 -12.037 10.753 1.00 55.31 212 ILE A O 1
ATOM 1602 N N . GLY A 1 213 ? 21.921 -13.239 12.634 1.00 51.38 213 GLY A N 1
ATOM 1603 C CA . GLY A 1 213 ? 22.846 -14.302 12.259 1.00 51.38 213 GLY A CA 1
ATOM 1604 C C . GLY A 1 213 ? 22.213 -15.224 11.216 1.00 51.38 213 GLY A C 1
ATOM 1605 O O . GLY A 1 213 ? 21.110 -15.735 11.424 1.00 51.38 213 GLY A O 1
ATOM 1606 N N . ASP A 1 214 ? 22.919 -15.440 10.105 1.00 52.72 214 ASP A N 1
ATOM 1607 C CA . ASP A 1 214 ? 22.528 -16.377 9.054 1.00 52.72 214 ASP A CA 1
ATOM 1608 C C . ASP A 1 214 ? 22.238 -17.773 9.622 1.00 52.72 214 ASP A C 1
ATOM 1610 O O . ASP A 1 214 ? 22.973 -18.332 10.442 1.00 52.72 214 ASP A O 1
ATOM 1614 N N . GLY A 1 215 ? 21.101 -18.314 9.194 1.00 52.00 215 GLY A N 1
ATOM 1615 C CA . GLY A 1 215 ? 20.405 -19.392 9.871 1.00 52.00 215 GLY A CA 1
ATOM 1616 C C . GLY A 1 215 ? 21.171 -20.709 9.975 1.00 52.00 215 GLY A C 1
ATOM 1617 O O . GLY A 1 215 ? 21.577 -21.318 8.985 1.00 52.00 215 GLY A O 1
ATOM 1618 N N . ARG A 1 216 ? 21.197 -21.241 11.198 1.00 43.22 216 ARG A N 1
ATOM 1619 C CA . ARG A 1 216 ? 21.166 -22.682 11.455 1.00 43.22 216 ARG A CA 1
ATOM 1620 C C . ARG A 1 216 ? 20.461 -22.919 12.794 1.00 43.22 216 ARG A C 1
ATOM 1622 O O . ARG A 1 216 ? 20.996 -22.493 13.816 1.00 43.22 216 ARG A O 1
ATOM 1629 N N . PRO A 1 217 ? 19.275 -23.555 12.835 1.00 54.38 217 PRO A N 1
ATOM 1630 C CA . PRO A 1 217 ? 18.639 -23.849 14.113 1.00 54.38 217 PRO A CA 1
ATOM 1631 C C . PRO A 1 217 ? 19.523 -24.825 14.908 1.00 54.38 217 PRO A C 1
ATOM 1633 O O . PRO A 1 217 ? 20.113 -25.734 14.305 1.00 54.38 217 PRO A O 1
ATOM 1636 N N . PRO A 1 218 ? 19.647 -24.658 16.237 1.00 49.62 218 PRO A N 1
ATOM 1637 C CA . PRO A 1 218 ? 20.343 -25.629 17.063 1.00 49.62 218 PRO A CA 1
ATOM 1638 C C . PRO A 1 218 ? 19.605 -26.968 16.967 1.00 49.62 218 PRO A C 1
ATOM 1640 O O . PRO A 1 218 ? 18.395 -27.045 17.172 1.00 49.62 218 PRO A O 1
ATOM 1643 N N . ARG A 1 219 ? 20.341 -28.022 16.605 1.00 50.28 219 ARG A N 1
ATOM 1644 C CA . ARG A 1 219 ? 19.868 -29.398 16.748 1.00 50.28 219 ARG A CA 1
ATOM 1645 C C . ARG A 1 219 ? 19.880 -29.718 18.235 1.00 50.28 219 ARG A C 1
ATOM 1647 O O . ARG A 1 219 ? 20.953 -29.790 18.828 1.00 50.28 219 ARG A O 1
ATOM 1654 N N . ASP A 1 220 ? 18.694 -29.857 18.807 1.00 43.47 220 ASP A N 1
ATOM 1655 C CA . ASP A 1 220 ? 18.512 -30.358 20.160 1.00 43.47 220 ASP A CA 1
ATOM 1656 C C . ASP A 1 220 ? 18.716 -31.879 20.130 1.00 43.47 220 ASP A C 1
ATOM 1658 O O . ASP A 1 220 ? 17.894 -32.631 19.604 1.00 43.47 220 ASP A O 1
ATOM 1662 N N . GLU A 1 221 ? 19.878 -32.332 20.596 1.00 53.59 221 GLU A N 1
ATOM 1663 C CA . GLU A 1 221 ? 20.111 -33.735 20.915 1.00 53.59 221 GLU A CA 1
ATOM 1664 C C . GLU A 1 221 ? 19.613 -33.968 22.341 1.00 53.59 221 GLU A C 1
ATOM 1666 O O . GLU A 1 221 ? 20.344 -33.709 23.289 1.00 53.59 221 GLU A O 1
ATOM 1671 N N . THR A 1 222 ? 18.372 -34.435 22.506 1.00 47.31 222 THR A N 1
ATOM 1672 C CA . THR A 1 222 ? 18.003 -35.469 23.491 1.00 47.31 222 THR A CA 1
ATOM 1673 C C . THR A 1 222 ? 16.522 -35.846 23.397 1.00 47.31 222 THR A C 1
ATOM 1675 O O . THR A 1 222 ? 15.646 -34.989 23.316 1.00 47.31 222 THR A O 1
ATOM 1678 N N . THR A 1 223 ? 16.279 -37.150 23.572 1.00 40.22 223 THR A N 1
ATOM 1679 C CA . THR A 1 223 ? 15.026 -37.833 23.958 1.00 40.22 223 THR A CA 1
ATOM 1680 C C . THR A 1 223 ? 14.341 -38.622 22.834 1.00 40.22 223 THR A C 1
ATOM 1682 O O . THR A 1 223 ? 13.530 -38.110 22.068 1.00 40.22 223 THR A O 1
ATOM 1685 N N . ASP A 1 224 ? 14.697 -39.909 22.787 1.00 47.28 224 ASP A N 1
ATOM 1686 C CA . ASP A 1 224 ? 13.892 -41.004 22.244 1.00 47.28 224 ASP A CA 1
ATOM 1687 C C . ASP A 1 224 ? 12.530 -41.120 22.959 1.00 47.28 224 ASP A C 1
ATOM 1689 O O . ASP A 1 224 ? 12.393 -40.728 24.115 1.00 47.28 224 ASP A O 1
ATOM 1693 N N . GLU A 1 225 ? 11.599 -41.800 22.280 1.00 47.28 225 GLU A N 1
ATOM 1694 C CA . GLU A 1 225 ? 10.336 -42.398 22.762 1.00 47.28 225 GLU A CA 1
ATOM 1695 C C . GLU A 1 225 ? 9.025 -41.697 22.338 1.00 47.28 225 GLU A C 1
ATOM 1697 O O . GLU A 1 225 ? 8.421 -40.895 23.041 1.00 47.28 225 GLU A O 1
ATOM 1702 N N . THR A 1 226 ? 8.580 -42.113 21.142 1.00 53.62 226 THR A N 1
ATOM 1703 C CA . THR A 1 226 ? 7.191 -42.395 20.728 1.00 53.62 226 THR A CA 1
ATOM 1704 C C . THR A 1 226 ? 6.106 -41.369 21.053 1.00 53.62 226 THR A C 1
ATOM 1706 O O . THR A 1 226 ? 5.426 -41.514 22.054 1.00 53.62 226 THR A O 1
ATOM 1709 N N . GLU A 1 227 ? 5.808 -40.471 20.112 1.00 51.50 227 GLU A N 1
ATOM 1710 C CA . GLU A 1 227 ? 4.441 -40.001 19.844 1.00 51.50 227 GLU A CA 1
ATOM 1711 C C . GLU A 1 227 ? 4.340 -39.590 18.362 1.00 51.50 227 GLU A C 1
ATOM 1713 O O . GLU A 1 227 ? 5.317 -39.180 17.739 1.00 51.50 227 GLU A O 1
ATOM 1718 N N . ALA A 1 228 ? 3.162 -39.813 17.789 1.00 50.56 228 ALA A N 1
ATOM 1719 C CA . ALA A 1 228 ? 2.836 -39.886 16.368 1.00 50.56 228 ALA A CA 1
ATOM 1720 C C . ALA A 1 228 ? 3.567 -38.918 15.416 1.00 50.56 228 ALA A C 1
ATOM 1722 O O . ALA A 1 228 ? 3.636 -37.708 15.629 1.00 50.56 228 ALA A O 1
ATOM 1723 N N . ALA A 1 229 ? 3.980 -39.470 14.272 1.00 55.97 229 ALA A N 1
ATOM 1724 C CA . ALA A 1 229 ? 4.272 -38.726 13.058 1.00 55.97 229 ALA A CA 1
ATOM 1725 C C . ALA A 1 229 ? 3.074 -37.836 12.687 1.00 55.97 229 ALA A C 1
ATOM 1727 O O . ALA A 1 229 ? 2.160 -38.263 11.992 1.00 55.97 229 ALA A O 1
ATOM 1728 N N . ASN A 1 230 ? 3.102 -36.585 13.137 1.00 55.56 230 ASN A N 1
ATOM 1729 C CA . ASN A 1 230 ? 2.266 -35.516 12.609 1.00 55.56 230 ASN A CA 1
ATOM 1730 C C . ASN A 1 230 ? 3.082 -34.702 11.595 1.00 55.56 230 ASN A C 1
ATOM 1732 O O . ASN A 1 230 ? 3.115 -33.475 11.604 1.00 55.56 230 ASN A O 1
ATOM 1736 N N . GLY A 1 231 ? 3.770 -35.418 10.703 1.00 54.66 231 GLY A N 1
ATOM 1737 C CA . GLY A 1 231 ? 3.917 -34.933 9.344 1.00 54.66 231 GLY A CA 1
ATOM 1738 C C . GLY A 1 231 ? 2.530 -35.056 8.743 1.00 54.66 231 GLY A C 1
ATOM 1739 O O . GLY A 1 231 ? 2.087 -36.167 8.473 1.00 54.66 231 GLY A O 1
ATOM 1740 N N . SER A 1 232 ? 1.815 -33.939 8.659 1.00 63.00 232 SER A N 1
ATOM 1741 C CA . SER A 1 232 ? 0.531 -33.843 7.975 1.00 63.00 232 SER A CA 1
ATOM 1742 C C . SER A 1 232 ? 0.709 -34.376 6.552 1.00 63.00 232 SER A C 1
ATOM 1744 O O . SER A 1 232 ? 1.108 -33.629 5.660 1.00 63.00 232 SER A O 1
ATOM 1746 N N . ASN A 1 233 ? 0.454 -35.669 6.347 1.00 67.88 233 ASN A N 1
ATOM 1747 C CA . ASN A 1 233 ? 0.248 -36.249 5.031 1.00 67.88 233 ASN A CA 1
ATOM 1748 C C . ASN A 1 233 ? -1.066 -35.651 4.540 1.00 67.88 233 ASN A C 1
ATOM 1750 O O . ASN A 1 233 ? -2.142 -36.174 4.802 1.00 67.88 233 ASN A O 1
ATOM 1754 N N . VAL A 1 234 ? -0.962 -34.459 3.958 1.00 77.50 234 VAL A N 1
ATOM 1755 C CA . VAL A 1 234 ? -2.064 -33.814 3.262 1.00 77.50 234 VAL A CA 1
ATOM 1756 C C . VAL A 1 234 ? -2.370 -34.724 2.085 1.00 77.50 234 VAL A C 1
ATOM 1758 O O . VAL A 1 234 ? -1.531 -34.868 1.195 1.00 77.50 234 VAL A O 1
ATOM 1761 N N . ASP A 1 235 ? -3.534 -35.363 2.103 1.00 83.25 235 ASP A N 1
ATOM 1762 C CA . ASP A 1 235 ? -4.025 -36.139 0.972 1.00 83.25 235 ASP A CA 1
ATOM 1763 C C . ASP A 1 235 ? -4.366 -35.157 -0.152 1.00 83.25 235 ASP A C 1
ATOM 1765 O O . ASP A 1 235 ? -5.488 -34.665 -0.274 1.00 83.25 235 ASP A O 1
ATOM 1769 N N . VAL A 1 236 ? -3.349 -34.825 -0.953 1.00 89.94 236 VAL A N 1
ATOM 1770 C CA . VAL A 1 236 ? -3.440 -33.873 -2.068 1.00 89.94 236 VAL A CA 1
ATOM 1771 C C . VAL A 1 236 ? -4.574 -34.266 -3.015 1.00 89.94 236 VAL A C 1
ATOM 1773 O O . VAL A 1 236 ? -5.262 -33.391 -3.528 1.00 89.94 236 VAL A O 1
ATOM 1776 N N . ASP A 1 237 ? -4.827 -35.565 -3.181 1.00 89.31 237 ASP A N 1
ATOM 1777 C CA . ASP A 1 237 ? -5.914 -36.079 -4.013 1.00 89.31 237 ASP A CA 1
ATOM 1778 C C . ASP A 1 237 ? -7.305 -35.666 -3.491 1.00 89.31 237 ASP A C 1
ATOM 1780 O O . ASP A 1 237 ? -8.158 -35.262 -4.281 1.00 89.31 237 ASP A O 1
ATOM 1784 N N . ALA A 1 238 ? -7.524 -35.684 -2.170 1.00 88.12 238 ALA A N 1
ATOM 1785 C CA . ALA A 1 238 ? -8.799 -35.291 -1.560 1.00 88.12 238 ALA A CA 1
ATOM 1786 C C . ALA A 1 238 ? -9.025 -33.768 -1.622 1.00 88.12 238 ALA A C 1
ATOM 1788 O O . ALA A 1 238 ? -10.134 -33.289 -1.883 1.00 88.12 238 ALA A O 1
ATOM 1789 N N . GLU A 1 239 ? -7.958 -32.992 -1.433 1.00 87.44 239 GLU A N 1
ATOM 1790 C CA . GLU A 1 239 ? -8.002 -31.533 -1.573 1.00 87.44 239 GLU A CA 1
ATOM 1791 C C . GLU A 1 239 ? -8.237 -31.125 -3.039 1.00 87.44 239 GLU A C 1
ATOM 1793 O O . GLU A 1 239 ? -9.038 -30.230 -3.318 1.00 87.44 239 GLU A O 1
ATOM 1798 N N . LEU A 1 240 ? -7.607 -31.815 -3.997 1.00 90.69 240 LEU A N 1
ATOM 1799 C CA . LEU A 1 240 ? -7.796 -31.563 -5.427 1.00 90.69 240 LEU A CA 1
ATOM 1800 C C . LEU A 1 240 ? -9.205 -31.913 -5.906 1.00 90.69 240 LEU A C 1
ATOM 1802 O O . LEU A 1 240 ? -9.742 -31.188 -6.742 1.00 90.69 240 LEU A O 1
ATOM 1806 N N . GLU A 1 241 ? -9.828 -32.970 -5.380 1.00 89.00 241 GLU A N 1
ATOM 1807 C CA . GLU A 1 241 ? -11.229 -33.285 -5.685 1.00 89.00 241 GLU A CA 1
ATOM 1808 C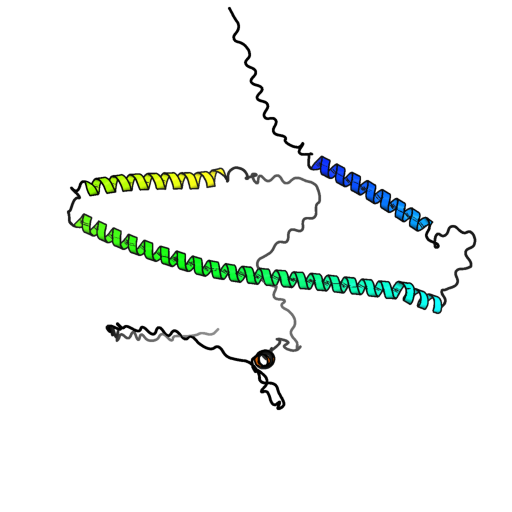 C . GLU A 1 241 ? -12.169 -32.180 -5.181 1.00 89.00 241 GLU A C 1
ATOM 1810 O O . GLU A 1 241 ? -13.047 -31.732 -5.916 1.00 89.00 241 GLU A O 1
ATOM 1815 N N . THR A 1 242 ? -11.911 -31.643 -3.987 1.00 87.50 242 THR A N 1
ATOM 1816 C CA . THR A 1 242 ? -12.695 -30.540 -3.404 1.00 87.50 242 THR A CA 1
ATOM 1817 C C . THR A 1 242 ? -12.530 -29.232 -4.191 1.00 87.50 242 THR A C 1
ATOM 1819 O O . THR A 1 242 ? -13.495 -28.500 -4.422 1.00 87.50 242 THR A O 1
ATOM 1822 N N . LEU A 1 243 ? -11.310 -28.929 -4.649 1.00 85.69 243 LEU A N 1
ATOM 1823 C CA . LEU A 1 243 ? -11.034 -27.794 -5.537 1.00 85.69 243 LEU A CA 1
ATOM 1824 C C . LEU A 1 243 ? -11.675 -27.980 -6.917 1.00 85.69 243 LEU A C 1
ATOM 1826 O O . LEU A 1 243 ? -12.199 -27.019 -7.480 1.00 85.69 243 LEU A O 1
ATOM 1830 N N . LYS A 1 244 ? -11.668 -29.205 -7.446 1.00 86.81 244 LYS A N 1
ATOM 1831 C CA . LYS A 1 244 ? -12.304 -29.530 -8.720 1.00 86.81 244 LYS A CA 1
ATOM 1832 C C . LYS A 1 244 ? -13.818 -29.391 -8.641 1.00 86.81 244 LYS A C 1
ATOM 1834 O O . LYS A 1 244 ? -14.382 -28.821 -9.558 1.00 86.81 244 LYS A O 1
ATOM 1839 N N . ASP A 1 245 ? -14.464 -29.834 -7.569 1.00 85.81 245 ASP A N 1
ATOM 1840 C CA . ASP A 1 245 ? -15.914 -29.678 -7.395 1.00 85.81 245 ASP A CA 1
ATOM 1841 C C . ASP A 1 245 ? -16.306 -28.192 -7.337 1.00 85.81 245 ASP A C 1
ATOM 1843 O O . ASP A 1 245 ? -17.203 -27.736 -8.046 1.00 85.81 245 ASP A O 1
ATOM 1847 N N . ARG A 1 246 ? -15.532 -27.386 -6.599 1.00 82.25 246 ARG A N 1
ATOM 1848 C CA . ARG A 1 246 ? -15.754 -25.938 -6.481 1.00 82.25 246 ARG A CA 1
ATOM 1849 C C . ARG A 1 246 ? -15.645 -25.187 -7.809 1.00 82.25 246 ARG A C 1
ATOM 1851 O O . ARG A 1 246 ? -16.410 -24.256 -8.019 1.00 82.25 246 ARG A O 1
ATOM 1858 N N . TYR A 1 247 ? -14.699 -25.562 -8.669 1.00 79.50 247 TYR A N 1
ATOM 1859 C CA . TYR A 1 247 ? -14.458 -24.882 -9.949 1.00 79.50 247 TYR A CA 1
ATOM 1860 C C . TYR A 1 247 ? -15.139 -25.556 -11.149 1.00 79.50 247 TYR A C 1
ATOM 1862 O O . 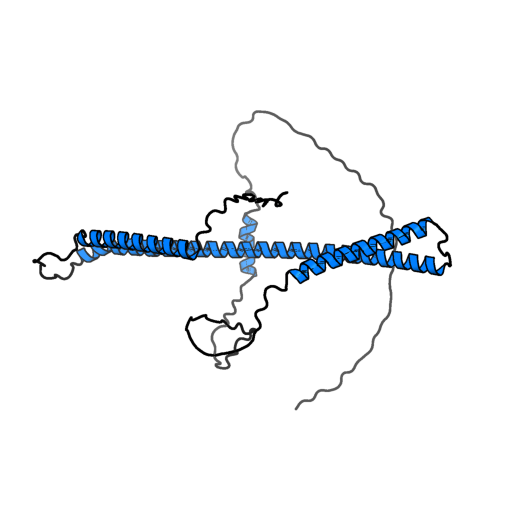TYR A 1 247 ? -15.368 -24.900 -12.157 1.00 79.50 247 TYR A O 1
ATOM 1870 N N . SER A 1 248 ? -15.510 -26.835 -11.052 1.00 72.56 248 SER A N 1
ATOM 1871 C CA . SER A 1 248 ? -16.352 -27.518 -12.045 1.00 72.56 248 SER A CA 1
ATOM 1872 C C . SER A 1 248 ? -17.813 -27.081 -11.943 1.00 72.56 248 SER A C 1
ATOM 1874 O O . SER A 1 248 ? -18.543 -27.206 -12.918 1.00 72.56 248 SER A O 1
ATOM 1876 N N . SER A 1 249 ? -18.230 -26.561 -10.783 1.00 60.25 249 SER A N 1
ATOM 1877 C CA . SER A 1 249 ? -19.581 -26.033 -10.552 1.00 60.25 249 SER A CA 1
ATOM 1878 C C . SER A 1 249 ? -19.847 -24.676 -11.221 1.00 60.25 249 SER A C 1
ATOM 1880 O O . SER A 1 249 ? -21.004 -24.277 -11.308 1.00 60.25 249 SER A O 1
ATOM 1882 N N . ASP A 1 250 ? -18.806 -23.971 -11.682 1.00 61.22 250 ASP A N 1
ATOM 1883 C CA . ASP A 1 250 ? -18.921 -22.627 -12.275 1.00 61.22 250 ASP A CA 1
ATOM 1884 C C . ASP A 1 250 ? -18.860 -22.621 -13.822 1.00 61.22 250 ASP A C 1
ATOM 1886 O O . ASP A 1 250 ? -19.002 -21.557 -14.420 1.00 61.22 250 ASP A O 1
ATOM 1890 N N . GLU A 1 251 ? -18.716 -23.781 -14.488 1.00 58.00 251 GLU A N 1
ATOM 1891 C CA . GLU A 1 251 ? -18.572 -23.879 -15.960 1.00 58.00 251 GLU A CA 1
ATOM 1892 C C . GLU A 1 251 ? -19.612 -24.800 -16.651 1.00 58.00 251 GLU A C 1
ATOM 1894 O O . GLU A 1 251 ? -19.440 -25.181 -17.809 1.00 58.00 251 GLU A O 1
ATOM 1899 N N . GLU A 1 252 ? -20.724 -25.147 -15.992 1.00 56.91 252 GLU A N 1
ATOM 1900 C CA . GLU A 1 252 ? -21.884 -25.754 -16.668 1.00 56.91 252 GLU A CA 1
ATOM 1901 C C . GLU A 1 252 ? -23.133 -24.875 -16.491 1.00 56.91 252 GLU A C 1
ATOM 1903 O O . GLU A 1 252 ? -23.645 -24.743 -15.376 1.00 56.91 252 GLU A O 1
ATOM 1908 N N . PRO A 1 253 ? -23.669 -24.262 -17.567 1.00 56.84 253 PRO A N 1
ATOM 1909 C CA . PRO A 1 253 ? -24.990 -23.660 -17.495 1.00 56.84 253 PRO A CA 1
ATOM 1910 C C . PRO A 1 253 ? -26.011 -24.773 -17.207 1.00 56.84 253 PRO A C 1
ATOM 1912 O O . PRO A 1 253 ? -25.951 -25.829 -17.845 1.00 56.84 253 PRO A O 1
ATOM 1915 N N . PRO A 1 254 ? -26.957 -24.578 -16.271 1.00 52.09 254 PRO A N 1
ATOM 1916 C CA . PRO A 1 254 ? -27.973 -25.582 -16.005 1.00 52.09 254 PRO A CA 1
ATOM 1917 C C . PRO A 1 254 ? -28.766 -25.847 -17.287 1.00 52.09 254 PRO A C 1
ATOM 1919 O O . PRO A 1 254 ? -29.264 -24.918 -17.925 1.00 52.09 254 PRO A O 1
ATOM 1922 N N . ALA A 1 255 ? -28.874 -27.123 -17.662 1.00 51.16 255 ALA A N 1
ATOM 1923 C CA . ALA A 1 255 ? -29.798 -27.557 -18.695 1.00 51.16 255 ALA A CA 1
ATOM 1924 C C . ALA A 1 255 ? -31.222 -27.164 -18.273 1.00 51.16 255 ALA A C 1
ATOM 1926 O O . ALA A 1 255 ? -31.753 -27.635 -17.266 1.00 51.16 255 ALA A O 1
ATOM 1927 N N . ASP A 1 256 ? -31.781 -26.240 -19.044 1.00 42.97 256 ASP A N 1
ATOM 1928 C CA . ASP A 1 256 ? -33.117 -25.678 -18.935 1.00 42.97 256 ASP A CA 1
ATOM 1929 C C . ASP A 1 256 ? -34.176 -26.741 -19.273 1.00 42.97 256 ASP A C 1
ATOM 1931 O O . ASP A 1 256 ? -34.496 -26.980 -20.437 1.00 42.97 256 ASP A O 1
ATOM 1935 N N . ASP A 1 257 ? -34.708 -27.401 -18.243 1.00 51.41 257 ASP A N 1
ATOM 1936 C CA . ASP A 1 257 ? -35.962 -28.154 -18.315 1.00 51.41 257 ASP A CA 1
ATOM 1937 C C . ASP A 1 257 ? -37.089 -27.264 -17.768 1.00 51.41 257 ASP A C 1
ATOM 1939 O O . ASP A 1 257 ? -37.398 -27.263 -16.572 1.00 51.41 257 ASP A O 1
ATOM 1943 N N . GLY A 1 258 ? -37.707 -26.474 -18.651 1.00 40.91 258 GLY A N 1
ATOM 1944 C CA . GLY A 1 258 ? -38.710 -25.492 -18.239 1.00 40.91 258 GLY A CA 1
ATOM 1945 C C . GLY A 1 258 ? -39.581 -24.946 -19.366 1.00 40.91 258 GLY A C 1
ATOM 1946 O O . GLY A 1 258 ? -39.477 -23.788 -19.749 1.00 40.91 258 GLY A O 1
ATOM 1947 N N . GLN A 1 259 ? -40.503 -25.767 -19.867 1.00 48.53 259 GLN A N 1
ATOM 1948 C CA . GLN A 1 259 ? -41.646 -25.310 -20.662 1.00 48.53 259 GLN A CA 1
ATOM 1949 C C . GLN A 1 259 ? -42.440 -24.221 -19.907 1.00 48.53 259 GLN A C 1
ATOM 1951 O O . GLN A 1 259 ? -42.836 -24.455 -18.768 1.00 48.53 259 GLN A O 1
ATOM 1956 N N . ASP A 1 260 ? -42.737 -23.081 -20.543 1.00 40.62 260 ASP A N 1
ATOM 1957 C CA . ASP A 1 260 ? -44.101 -22.651 -20.927 1.00 40.62 260 ASP A CA 1
ATOM 1958 C C . ASP A 1 260 ? -44.223 -21.116 -21.138 1.00 40.62 260 ASP A C 1
ATOM 1960 O O . ASP A 1 260 ? -43.832 -20.299 -20.311 1.00 40.62 260 ASP A O 1
ATOM 1964 N N . ALA A 1 261 ? -44.874 -20.782 -22.255 1.00 46.56 261 ALA A N 1
ATOM 1965 C CA . ALA A 1 261 ? -45.654 -19.583 -22.576 1.00 46.56 261 ALA A CA 1
ATOM 1966 C C . ALA A 1 261 ? -45.039 -18.158 -22.729 1.00 46.56 261 ALA A C 1
ATOM 1968 O O . ALA A 1 261 ? -44.950 -17.387 -21.783 1.00 46.56 261 ALA A O 1
ATOM 1969 N N . ARG A 1 262 ? -44.980 -17.749 -24.016 1.00 40.94 262 ARG A N 1
ATOM 1970 C CA . ARG A 1 262 ? -45.568 -16.517 -24.623 1.00 40.94 262 ARG A CA 1
ATOM 1971 C C . ARG A 1 262 ? -44.926 -15.148 -24.316 1.00 40.94 262 ARG A C 1
ATOM 1973 O O . ARG A 1 262 ? -45.211 -14.560 -23.283 1.00 40.94 262 ARG A O 1
ATOM 1980 N N . ASP A 1 263 ? -44.255 -14.552 -25.307 1.00 39.66 263 ASP A N 1
ATOM 1981 C CA . ASP A 1 263 ? -44.863 -13.632 -26.299 1.00 39.66 263 ASP A CA 1
ATOM 1982 C C . ASP A 1 263 ? -43.854 -13.343 -27.440 1.00 39.66 263 ASP A C 1
ATOM 1984 O O . ASP A 1 263 ? -42.709 -12.993 -27.143 1.00 39.66 263 ASP A O 1
ATOM 1988 N N . PRO A 1 264 ? -44.202 -13.520 -28.729 1.00 60.44 264 PRO A N 1
ATOM 1989 C CA . PRO A 1 264 ? -43.353 -13.137 -29.849 1.00 60.44 264 PRO A CA 1
ATOM 1990 C C . PRO A 1 264 ? -43.876 -11.845 -30.468 1.00 60.44 264 PRO A C 1
ATOM 1992 O O . PRO A 1 264 ? -44.977 -11.856 -30.995 1.00 60.44 264 PRO A O 1
ATOM 1995 N N . ASP A 1 265 ? -43.086 -10.772 -30.472 1.00 40.59 265 ASP A N 1
ATOM 1996 C CA . ASP A 1 265 ? -43.190 -9.765 -31.528 1.00 40.59 265 ASP A CA 1
ATOM 1997 C C . ASP A 1 265 ? -41.978 -8.822 -31.539 1.00 40.59 265 ASP A C 1
ATOM 1999 O O . ASP A 1 265 ? -41.745 -8.043 -30.615 1.00 40.59 265 ASP A O 1
ATOM 2003 N N . THR A 1 266 ? -41.325 -8.813 -32.701 1.00 40.53 266 THR A N 1
ATOM 2004 C CA . THR A 1 266 ? -40.714 -7.655 -33.378 1.00 40.53 266 THR A CA 1
ATOM 2005 C C . THR A 1 266 ? -39.199 -7.708 -33.629 1.00 40.53 266 THR A C 1
ATOM 2007 O O . THR A 1 266 ? -38.399 -7.100 -32.926 1.00 40.53 266 THR A O 1
ATOM 2010 N N . GLU A 1 267 ? -38.885 -8.389 -34.738 1.00 42.94 267 GLU A N 1
ATOM 2011 C CA . GLU A 1 267 ? -38.042 -7.945 -35.865 1.00 42.94 267 GLU A CA 1
ATOM 2012 C C . GLU A 1 267 ? -36.531 -7.683 -35.654 1.00 42.94 267 GLU A C 1
ATOM 2014 O O . GLU A 1 267 ? -36.092 -6.613 -35.245 1.00 42.94 267 GLU A O 1
ATOM 2019 N N . SER A 1 268 ? -35.753 -8.664 -36.129 1.00 44.72 268 SER A N 1
ATOM 2020 C CA . SER A 1 268 ? -34.832 -8.545 -37.276 1.00 44.72 268 SER A CA 1
ATOM 2021 C C . SER A 1 268 ? -33.749 -7.456 -37.264 1.00 44.72 268 SER A C 1
ATOM 2023 O O . SER A 1 268 ? -34.036 -6.293 -37.537 1.00 44.72 268 SER A O 1
ATOM 2025 N N . SER A 1 269 ? -32.479 -7.877 -37.156 1.00 40.41 269 SER A N 1
ATOM 2026 C CA . SER A 1 269 ? -31.395 -7.540 -38.110 1.00 40.41 269 SER A CA 1
ATOM 2027 C C . SER A 1 269 ? -30.101 -8.306 -37.775 1.00 40.41 269 SER A C 1
ATOM 2029 O O . SER A 1 269 ? -29.345 -7.916 -36.892 1.00 40.41 269 SER A O 1
ATOM 2031 N N . GLU A 1 270 ? -29.848 -9.385 -38.514 1.00 52.81 270 GLU A N 1
ATOM 2032 C CA . GLU A 1 270 ? -28.501 -9.825 -38.923 1.00 52.81 270 GLU A CA 1
ATOM 2033 C C . GLU A 1 270 ? -28.259 -9.307 -40.364 1.00 52.81 270 GLU A C 1
ATOM 2035 O O . GLU A 1 270 ? -29.229 -8.842 -40.978 1.00 52.81 270 GLU A O 1
ATOM 2040 N N . PRO A 1 271 ? -27.087 -9.494 -41.007 1.00 59.97 271 PRO A N 1
ATOM 2041 C CA . PRO A 1 271 ? -25.736 -9.833 -40.523 1.00 59.97 271 PRO A CA 1
ATOM 2042 C C . PRO A 1 271 ? -24.684 -8.840 -41.087 1.00 59.97 271 PRO A C 1
ATOM 2044 O O . PRO A 1 271 ? -25.030 -7.956 -41.858 1.00 59.97 271 PRO A O 1
ATOM 2047 N N . ASP A 1 272 ? -23.396 -9.011 -40.774 1.00 44.94 272 ASP A N 1
ATOM 2048 C CA . ASP A 1 272 ? -22.372 -8.967 -41.833 1.00 44.94 272 ASP A CA 1
ATOM 2049 C C . ASP A 1 272 ? -21.087 -9.676 -41.390 1.00 44.94 272 ASP A C 1
ATOM 2051 O O . ASP A 1 272 ? -20.430 -9.321 -40.410 1.00 44.94 272 ASP A O 1
ATOM 2055 N N . ALA A 1 273 ? -20.777 -10.729 -42.140 1.00 50.94 273 ALA A N 1
ATOM 2056 C CA . ALA A 1 273 ? -19.537 -11.472 -42.112 1.00 50.94 273 ALA A CA 1
ATOM 2057 C C . ALA A 1 273 ? -18.614 -10.892 -43.187 1.00 50.94 273 ALA A C 1
ATOM 2059 O O . ALA A 1 273 ? -19.004 -10.843 -44.350 1.00 50.94 273 ALA A O 1
ATOM 2060 N N . GLU A 1 274 ? -17.380 -10.539 -42.829 1.00 50.44 274 GLU A N 1
ATOM 2061 C CA . GLU A 1 274 ? -16.299 -10.427 -43.810 1.00 50.44 274 GLU A CA 1
ATOM 2062 C C . GLU A 1 274 ? -15.132 -11.328 -43.415 1.00 50.44 274 GLU A C 1
ATOM 2064 O O . GLU A 1 274 ? -14.253 -11.010 -42.615 1.00 50.44 274 GLU A O 1
ATOM 2069 N N . ASP A 1 275 ? -15.218 -12.502 -44.023 1.00 49.69 275 ASP A N 1
ATOM 2070 C CA . ASP A 1 275 ? -14.147 -13.363 -44.478 1.00 49.69 275 ASP A CA 1
ATOM 2071 C C . ASP A 1 275 ? -13.070 -12.569 -45.246 1.00 49.69 275 ASP A C 1
ATOM 2073 O O . ASP A 1 275 ? -13.360 -11.842 -46.197 1.00 49.69 275 ASP A O 1
ATOM 2077 N N . ASN A 1 276 ? -11.810 -12.715 -44.839 1.00 52.09 276 ASN A N 1
ATOM 2078 C CA . ASN A 1 276 ? -10.667 -12.476 -45.714 1.00 52.09 276 ASN A CA 1
ATOM 2079 C C . ASN A 1 276 ? -9.590 -13.520 -45.423 1.00 52.09 276 ASN A C 1
ATOM 2081 O O . ASN A 1 276 ? -8.530 -13.251 -44.856 1.00 52.09 276 ASN A O 1
ATOM 2085 N N . ASP A 1 277 ? -9.909 -14.729 -45.864 1.00 47.41 277 ASP A N 1
ATOM 2086 C CA . ASP A 1 277 ? -8.972 -15.740 -46.319 1.00 47.41 277 ASP A CA 1
ATOM 2087 C C . ASP A 1 277 ? -8.006 -15.167 -47.384 1.00 47.41 277 ASP A C 1
ATOM 2089 O O . ASP A 1 277 ? -8.405 -14.760 -48.480 1.00 47.41 277 ASP A O 1
ATOM 2093 N N . ARG A 1 278 ? -6.708 -15.115 -47.060 1.00 50.75 278 ARG A N 1
ATOM 2094 C CA . ARG A 1 278 ? -5.611 -15.079 -48.041 1.00 50.75 278 ARG A CA 1
ATOM 2095 C C . ARG A 1 278 ? -4.424 -15.874 -47.513 1.00 50.75 278 ARG A C 1
ATOM 2097 O O . ARG A 1 278 ? -3.530 -15.333 -46.866 1.00 50.75 278 ARG A O 1
ATOM 2104 N N . GLY A 1 279 ? -4.409 -17.159 -47.847 1.00 46.94 279 GLY A N 1
ATOM 2105 C CA . GLY A 1 279 ? -3.175 -17.923 -47.979 1.00 46.94 279 GLY A CA 1
ATOM 2106 C C . GLY A 1 279 ? -2.391 -17.532 -49.239 1.00 46.94 279 GLY A C 1
ATOM 2107 O O . GLY A 1 279 ? -2.985 -17.294 -50.287 1.00 46.94 279 GLY A O 1
ATOM 2108 N N . ASP A 1 280 ? -1.062 -17.492 -49.120 1.00 46.41 280 ASP A N 1
ATOM 2109 C CA . ASP A 1 280 ? -0.084 -17.843 -50.167 1.00 46.41 280 ASP A CA 1
ATOM 2110 C C . ASP A 1 280 ? 1.285 -18.008 -49.463 1.00 46.41 280 ASP A C 1
ATOM 2112 O O . ASP A 1 280 ? 1.800 -17.070 -48.862 1.00 46.41 280 ASP A O 1
ATOM 2116 N N . SER A 1 281 ? 1.730 -19.238 -49.191 1.00 47.34 281 SER A N 1
ATOM 2117 C CA . SER A 1 281 ? 2.587 -20.065 -50.059 1.00 47.34 281 SER A CA 1
ATOM 2118 C C . SER A 1 281 ? 4.045 -19.596 -50.124 1.00 47.34 281 SER A C 1
ATOM 2120 O O . SER A 1 281 ? 4.376 -18.658 -50.840 1.00 47.34 281 SER A O 1
ATOM 2122 N N . ALA A 1 282 ? 4.916 -20.306 -49.397 1.00 50.03 282 ALA A N 1
ATOM 2123 C CA . ALA A 1 282 ? 6.248 -20.730 -49.853 1.00 50.03 282 ALA A CA 1
ATOM 2124 C C . ALA A 1 282 ? 6.940 -21.553 -48.748 1.00 50.03 282 ALA A C 1
ATOM 2126 O O . ALA A 1 282 ? 7.816 -21.066 -48.037 1.00 50.03 282 ALA A O 1
ATOM 2127 N N . THR A 1 283 ? 6.559 -22.822 -48.596 1.00 46.81 283 THR A N 1
ATOM 2128 C CA . THR A 1 283 ? 7.381 -23.816 -47.894 1.00 46.81 283 THR A CA 1
ATOM 2129 C C . THR A 1 283 ? 8.374 -24.408 -48.891 1.00 46.81 283 THR A C 1
ATOM 2131 O O . THR A 1 283 ? 8.060 -25.338 -49.632 1.00 46.81 283 THR A O 1
ATOM 2134 N N . ALA A 1 284 ? 9.576 -23.835 -48.940 1.00 52.00 284 ALA A N 1
ATOM 2135 C CA . ALA A 1 284 ? 10.717 -24.459 -49.593 1.00 52.00 284 ALA A CA 1
ATOM 2136 C C . ALA A 1 284 ? 11.432 -25.359 -48.578 1.00 52.00 284 ALA A C 1
ATOM 2138 O O . ALA A 1 284 ? 11.921 -24.894 -47.549 1.00 52.00 284 ALA A O 1
ATOM 2139 N N . ALA A 1 285 ? 11.426 -26.652 -48.883 1.00 51.19 285 ALA A N 1
ATOM 2140 C CA . ALA A 1 285 ? 12.281 -27.667 -48.295 1.00 51.19 285 ALA A CA 1
ATOM 2141 C C . ALA A 1 285 ? 13.761 -27.356 -48.563 1.00 51.19 285 ALA A C 1
ATOM 2143 O O . ALA A 1 285 ? 14.078 -26.920 -49.667 1.00 51.19 285 ALA A O 1
ATOM 2144 N N . ASP A 1 286 ? 14.629 -27.575 -47.575 1.00 49.19 286 ASP A N 1
ATOM 2145 C CA . ASP A 1 286 ? 15.808 -28.457 -47.666 1.00 49.19 286 ASP A CA 1
ATOM 2146 C C . ASP A 1 286 ? 16.668 -28.293 -46.404 1.00 49.19 286 ASP A C 1
ATOM 2148 O O . ASP A 1 286 ? 17.093 -27.182 -46.081 1.00 49.19 286 ASP A O 1
ATOM 2152 N N . ASN A 1 287 ? 16.881 -29.397 -45.685 1.00 47.41 287 ASN A N 1
ATOM 2153 C CA . ASN A 1 287 ? 18.187 -29.886 -45.226 1.00 47.41 287 ASN A CA 1
ATOM 2154 C C . ASN A 1 287 ? 17.975 -30.918 -44.114 1.00 47.41 287 ASN A C 1
ATOM 2156 O O . ASN A 1 287 ? 17.940 -30.600 -42.924 1.00 47.41 287 ASN A O 1
ATOM 2160 N N . ASP A 1 288 ? 17.833 -32.163 -44.565 1.00 52.34 288 ASP A N 1
ATOM 2161 C CA . ASP A 1 288 ? 18.325 -33.331 -43.850 1.00 52.34 288 ASP A CA 1
ATOM 2162 C C . ASP A 1 288 ? 19.831 -33.153 -43.605 1.00 52.34 288 ASP A C 1
ATOM 2164 O O . ASP A 1 288 ? 20.594 -32.987 -44.554 1.00 52.34 288 ASP A O 1
ATOM 2168 N N . ASP A 1 289 ? 20.264 -33.214 -42.349 1.00 53.25 289 ASP A N 1
ATOM 2169 C CA . ASP A 1 289 ? 21.641 -33.581 -42.025 1.00 53.25 289 ASP A CA 1
ATOM 2170 C C . ASP A 1 289 ? 21.596 -34.566 -40.856 1.00 53.25 289 ASP A C 1
ATOM 2172 O O . ASP A 1 289 ? 21.458 -34.213 -39.681 1.00 53.25 289 ASP A O 1
ATOM 2176 N N . GLU A 1 290 ? 21.648 -35.843 -41.225 1.00 50.25 290 GLU A N 1
ATOM 2177 C CA . GLU A 1 290 ? 21.952 -36.939 -40.324 1.00 50.25 290 GLU A CA 1
ATOM 2178 C C . GLU A 1 290 ? 23.431 -36.855 -39.929 1.00 50.25 290 GLU A C 1
ATOM 2180 O O . GLU A 1 290 ? 24.315 -36.917 -40.783 1.00 50.25 290 GLU A O 1
ATOM 2185 N N . ILE A 1 291 ? 23.719 -36.767 -38.628 1.00 52.44 291 ILE A N 1
ATOM 2186 C CA . ILE A 1 291 ? 25.041 -37.120 -38.103 1.00 52.44 291 ILE A CA 1
ATOM 2187 C C . ILE A 1 291 ? 24.915 -38.443 -37.356 1.00 52.44 291 ILE A C 1
ATOM 2189 O O . ILE A 1 291 ? 24.525 -38.513 -36.190 1.00 52.44 291 ILE A O 1
ATOM 2193 N N . ASP A 1 292 ? 25.248 -39.483 -38.111 1.00 53.56 292 ASP A N 1
ATOM 2194 C CA . ASP A 1 292 ? 25.613 -40.825 -37.683 1.00 53.56 292 ASP A CA 1
ATOM 2195 C C . ASP A 1 292 ? 27.001 -40.825 -37.012 1.00 53.56 292 ASP A C 1
ATOM 2197 O O . ASP A 1 292 ? 27.954 -40.226 -37.514 1.00 53.56 292 ASP A O 1
ATOM 2201 N N . GLY A 1 293 ? 27.093 -41.551 -35.896 1.00 45.38 293 GLY A N 1
ATOM 2202 C CA . GLY A 1 293 ? 28.271 -42.331 -35.526 1.00 45.38 293 GLY A CA 1
ATOM 2203 C C . GLY A 1 293 ? 29.464 -41.596 -34.915 1.00 45.38 293 GLY A C 1
ATOM 2204 O O . GLY A 1 293 ? 30.279 -40.997 -35.612 1.00 45.38 293 GLY A O 1
ATOM 2205 N N . SER A 1 294 ? 29.702 -41.822 -33.621 1.00 48.28 294 SER A N 1
ATOM 2206 C CA . SER A 1 294 ? 30.849 -42.649 -33.206 1.00 48.28 294 SER A CA 1
ATOM 2207 C C . SER A 1 294 ? 30.839 -42.901 -31.702 1.00 48.28 294 SER A C 1
ATOM 2209 O O . SER A 1 294 ? 30.846 -41.988 -30.877 1.00 48.28 294 SER A O 1
ATOM 2211 N N . ASP A 1 295 ? 30.862 -44.188 -31.399 1.00 51.56 295 ASP A N 1
ATOM 2212 C CA . ASP A 1 295 ? 31.127 -44.821 -30.123 1.00 51.56 295 ASP A CA 1
ATOM 2213 C C . ASP A 1 295 ? 32.348 -44.237 -29.397 1.00 51.56 295 ASP A C 1
ATOM 2215 O O . ASP A 1 295 ? 33.399 -44.003 -29.995 1.00 51.56 295 ASP A O 1
ATOM 2219 N N . ASN A 1 296 ? 32.259 -44.128 -28.071 1.00 53.09 296 ASN A N 1
ATOM 2220 C CA . ASN A 1 296 ? 33.433 -44.370 -27.240 1.00 53.09 296 ASN A CA 1
ATOM 2221 C C . ASN A 1 296 ? 33.035 -45.156 -25.992 1.00 53.09 296 ASN A C 1
ATOM 2223 O O . ASN A 1 296 ? 32.764 -44.614 -24.921 1.00 53.09 296 ASN A O 1
ATOM 2227 N N . ASP A 1 297 ? 32.994 -46.466 -26.197 1.00 49.84 297 ASP A N 1
ATOM 2228 C CA . ASP A 1 297 ? 33.095 -47.492 -25.176 1.00 49.84 297 ASP A CA 1
ATOM 2229 C C . ASP A 1 297 ? 34.514 -47.457 -24.582 1.00 49.84 297 ASP A C 1
ATOM 2231 O O . ASP A 1 297 ? 35.513 -47.563 -25.297 1.00 49.84 297 ASP A O 1
ATOM 2235 N N . SER A 1 298 ? 34.621 -47.260 -23.271 1.00 53.84 298 SER A N 1
ATOM 2236 C CA . SER A 1 298 ? 35.821 -47.578 -22.492 1.00 53.84 298 SER A CA 1
ATOM 2237 C C . SER A 1 298 ? 35.421 -47.824 -21.040 1.00 53.84 298 SER A C 1
ATOM 2239 O O . SER A 1 298 ? 35.516 -46.959 -20.174 1.00 53.84 298 SER A O 1
ATOM 2241 N N . SER A 1 299 ? 34.913 -49.034 -20.815 1.00 49.09 299 SER A N 1
ATOM 2242 C CA . SER A 1 299 ? 35.505 -50.012 -19.894 1.00 49.09 299 SER A CA 1
ATOM 2243 C C . SER A 1 299 ? 36.051 -49.520 -18.537 1.00 49.09 299 SER A C 1
ATOM 2245 O O . SER A 1 299 ? 37.128 -48.935 -18.448 1.00 49.09 299 SER A O 1
ATOM 2247 N N . SER A 1 300 ? 35.355 -49.962 -17.483 1.00 52.72 300 SER A N 1
ATOM 2248 C CA . SER A 1 300 ? 35.890 -50.665 -16.302 1.00 52.72 300 SER A CA 1
ATOM 2249 C C . SER A 1 300 ? 37.062 -50.053 -15.521 1.00 52.72 300 SER A C 1
ATOM 2251 O O . SER A 1 300 ? 38.215 -50.147 -15.941 1.00 52.72 300 SER A O 1
ATOM 2253 N N . ASN A 1 301 ? 36.787 -49.665 -14.271 1.00 52.53 301 ASN A N 1
ATOM 2254 C CA . ASN A 1 301 ? 37.635 -50.095 -13.158 1.00 52.53 301 ASN A CA 1
ATOM 2255 C C . ASN A 1 301 ? 36.815 -50.245 -11.862 1.00 52.53 301 ASN A C 1
ATOM 2257 O O . ASN A 1 301 ? 36.720 -49.324 -11.055 1.00 52.53 301 ASN A O 1
ATOM 2261 N N . ASP A 1 302 ? 36.229 -51.430 -11.682 1.00 51.19 302 ASP A N 1
ATOM 2262 C CA . ASP A 1 302 ? 36.012 -52.030 -10.365 1.00 51.19 302 ASP A CA 1
ATOM 2263 C C . ASP A 1 302 ? 37.381 -52.310 -9.741 1.00 51.19 302 ASP A C 1
ATOM 2265 O O . ASP A 1 302 ? 38.138 -53.068 -10.342 1.00 51.19 302 ASP A O 1
ATOM 2269 N N . THR A 1 303 ? 37.705 -51.770 -8.560 1.00 53.50 303 THR A N 1
ATOM 2270 C CA . THR A 1 303 ? 38.566 -52.459 -7.574 1.00 53.50 303 THR A CA 1
ATOM 2271 C C . THR A 1 303 ? 38.411 -51.844 -6.170 1.00 53.50 303 THR A C 1
ATOM 2273 O O . THR A 1 303 ? 38.798 -50.704 -5.931 1.00 53.50 303 THR A O 1
ATOM 2276 N N . ASP A 1 304 ? 37.887 -52.689 -5.280 1.00 53.16 304 ASP A N 1
ATOM 2277 C CA . ASP A 1 304 ? 38.126 -52.859 -3.840 1.00 53.16 304 ASP A CA 1
ATOM 2278 C C . ASP A 1 304 ? 37.630 -51.862 -2.782 1.00 53.16 304 ASP A C 1
ATOM 2280 O O . ASP A 1 304 ? 38.059 -50.717 -2.650 1.00 53.16 304 ASP A O 1
ATOM 2284 N N . GLY A 1 305 ? 36.793 -52.426 -1.905 1.00 49.69 305 GLY A N 1
ATOM 2285 C CA . GLY A 1 305 ? 36.573 -51.957 -0.550 1.00 49.69 305 GLY A CA 1
ATOM 2286 C C . GLY A 1 305 ? 37.570 -52.530 0.464 1.00 49.69 305 GLY A C 1
ATOM 2287 O O . GLY A 1 305 ? 38.259 -53.514 0.223 1.00 49.69 305 GLY A O 1
ATOM 2288 N N . ASN A 1 306 ? 37.588 -51.883 1.625 1.00 52.94 306 ASN A N 1
ATOM 2289 C CA . ASN A 1 306 ? 37.751 -52.430 2.977 1.00 52.94 306 ASN A CA 1
ATOM 2290 C C . ASN A 1 306 ? 37.445 -51.239 3.915 1.00 52.94 306 ASN A C 1
ATOM 2292 O O . ASN A 1 306 ? 37.910 -50.136 3.656 1.00 52.94 306 ASN A O 1
ATOM 2296 N N . GLY A 1 307 ? 36.615 -51.315 4.952 1.00 51.62 307 GLY A N 1
ATOM 2297 C CA . GLY A 1 307 ? 36.287 -52.485 5.753 1.00 51.62 307 GLY A CA 1
ATOM 2298 C C . GLY A 1 307 ? 37.331 -52.694 6.846 1.00 51.62 307 GLY A C 1
ATOM 2299 O O . GLY A 1 307 ? 38.017 -53.703 6.790 1.00 51.62 307 GLY A O 1
ATOM 2300 N N . GLU A 1 308 ? 37.497 -51.709 7.739 1.00 47.66 308 GLU A N 1
ATOM 2301 C CA . GLU A 1 308 ? 37.722 -51.804 9.202 1.00 47.66 308 GLU A CA 1
ATOM 2302 C C . GLU A 1 308 ? 37.942 -50.406 9.805 1.00 47.66 308 GLU A C 1
ATOM 2304 O O . GLU A 1 308 ? 38.709 -49.611 9.214 1.00 47.66 308 GLU A O 1
#

Secondary structure (DSSP, 8-state):
----------------------HHHHHHHHHHHHHHHHHHHHHHHHHHHHHSTT----S-PPP-PPPPHHHHHHHIIIIIHHHHHHHHHHHHHHHHHHHHHHHHHHHHHHHHHHHHHHHHHHHHHHHHHHHHHHHHHHHHHHHHHHHHHTT-----HHHHHHHHHHHHHHHHHHHHHHHHHHHHHTTSSS----------------------PPP--------------------HHHHHHHHHHHHHTTS---------------------------------------------------------

Sequence (308 aa):
MGDPDSNSNADSSSGSGAPRSDPDEDLATAVRELTDTIELLRQELAESERRSPFSPASPSRPPLRPPSPREVLAFTDEFAIPAAITALESSVRALEAFQRGLNLMRTEREARDRASAAAETTSERATDVRRTTLSQLDTVLTQLQRAASSDALPADEDARELLTEARRLRDEVDTRLREATADRESGSDDEAPATGGDSTETGATDVVQIDIGDGRPPRDETTDETEAANGSNVDVDAELETLKDRYSSDEEPPADDGQDARDPDTESSEPDAEDNDRGDSATAADNDDEIDGSDNDSSSNDTDGNGE

InterPro domains:
  IPR055969 Protein of unknown function DUF7547 [PF24414] (26-247)

Organism: NCBI:txid1227491

Foldseek 3Di:
DDDPDDPPPPPPPPPPPPPPCDVVNVVVVVVVVVVVVVVVVVVVVVVVQVVPPPPPPDPDDDPPDPDDPVVVVVCCVVPVVVVVVVVVVVVVVVVVVVVVVVVVVVVVVVVVVVVVVVVVVVVVVVVVVVVVVVVVVVVVVVVVVVCVVVPPPCPDPVVVVVVVVVVVVVVVVVVVVVVVVVVVVVVPPPDDDDPDDDDDDDDDDDDDDDDDDDDDDDDDPDDDDDDDDPPPPPPVVVVVVVVCVVVVVVPDDPDDPDDDDDDDDDDDDDDDDDDDDDDDDDDDDDDDDDDDDDDDDDDDDDDDDDDD